Protein AF-A0A956QSE3-F1 (afdb_monomer_lite)

Structure (mmCIF, N/CA/C/O backbone):
data_AF-A0A956QSE3-F1
#
_entry.id   AF-A0A956QSE3-F1
#
loop_
_atom_site.group_PDB
_atom_site.id
_atom_site.type_symbol
_atom_site.label_atom_id
_atom_site.label_alt_id
_atom_site.label_comp_id
_atom_site.label_asym_id
_atom_site.label_entity_id
_atom_site.label_seq_id
_atom_site.pdbx_PDB_ins_code
_atom_site.Cartn_x
_atom_site.Cartn_y
_atom_site.Cartn_z
_atom_site.occupancy
_atom_site.B_iso_or_equiv
_atom_site.auth_seq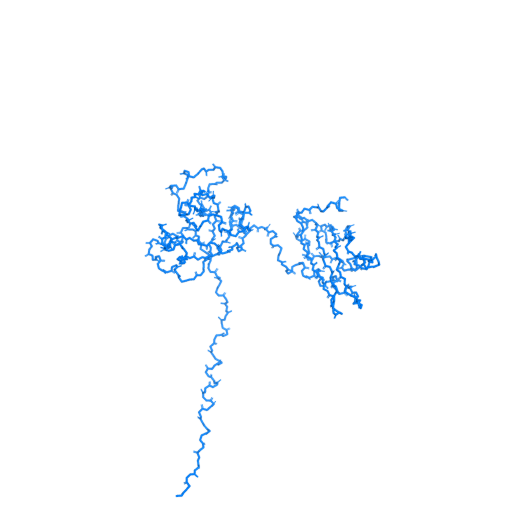_id
_atom_site.auth_comp_id
_atom_site.auth_asym_id
_atom_site.auth_atom_id
_atom_site.pdbx_PDB_model_num
ATOM 1 N N . MET A 1 1 ? -24.021 -71.798 14.401 1.00 39.09 1 MET A N 1
ATOM 2 C CA . MET A 1 1 ? -23.043 -71.732 13.291 1.00 39.09 1 MET A CA 1
ATOM 3 C C . MET A 1 1 ? -23.569 -70.759 12.242 1.00 39.09 1 MET A C 1
ATOM 5 O O . MET A 1 1 ? -24.753 -70.834 11.950 1.00 39.09 1 MET A O 1
ATOM 9 N N . ASN A 1 2 ? -22.684 -69.896 11.720 1.00 36.62 2 ASN A N 1
ATOM 10 C CA . ASN A 1 2 ? -22.841 -68.929 10.609 1.00 36.62 2 ASN A CA 1
ATOM 11 C C . ASN A 1 2 ? -23.785 -67.739 10.898 1.00 36.62 2 ASN A C 1
ATOM 13 O O . ASN A 1 2 ? -24.990 -67.917 10.945 1.00 36.62 2 ASN A O 1
ATOM 17 N N . ALA A 1 3 ? -23.366 -66.493 11.162 1.00 42.34 3 ALA A N 1
ATOM 18 C CA . ALA A 1 3 ? -22.249 -65.664 10.683 1.00 42.34 3 ALA A CA 1
ATOM 19 C C . ALA A 1 3 ? -22.203 -65.488 9.153 1.00 42.34 3 ALA A C 1
ATOM 21 O O . ALA A 1 3 ? -21.680 -66.356 8.460 1.00 42.34 3 ALA A O 1
ATOM 22 N N . LYS A 1 4 ? -22.727 -64.345 8.668 1.00 45.88 4 LYS A N 1
ATOM 23 C CA . LYS A 1 4 ? -22.195 -63.454 7.601 1.00 45.88 4 LYS A CA 1
ATOM 24 C C . LYS A 1 4 ? -23.324 -62.701 6.879 1.00 45.88 4 LYS A C 1
ATOM 26 O O . LYS A 1 4 ? -24.100 -63.315 6.159 1.00 45.88 4 LYS A O 1
ATOM 31 N N . ARG A 1 5 ? -23.350 -61.374 7.056 1.00 41.94 5 ARG A N 1
ATOM 32 C CA . ARG A 1 5 ? -23.872 -60.304 6.167 1.00 41.94 5 ARG A CA 1
ATOM 33 C C . ARG A 1 5 ? -23.636 -58.980 6.923 1.00 41.94 5 ARG A C 1
ATOM 35 O O . ARG A 1 5 ? -24.474 -58.560 7.702 1.00 41.94 5 ARG A O 1
ATOM 42 N N . SER A 1 6 ? -22.391 -58.511 7.045 1.00 40.66 6 SER A N 1
ATOM 43 C CA . SER A 1 6 ? -21.674 -57.633 6.096 1.00 40.66 6 SER A CA 1
ATOM 44 C C . SER A 1 6 ? -22.448 -56.365 5.718 1.00 40.66 6 SER A C 1
ATOM 46 O O . SER A 1 6 ? -23.019 -56.266 4.642 1.00 40.66 6 SER A O 1
ATOM 48 N N . THR A 1 7 ? -22.491 -55.412 6.650 1.00 48.62 7 THR A N 1
ATOM 49 C CA . THR A 1 7 ? -21.744 -54.137 6.590 1.00 48.62 7 THR A CA 1
ATOM 50 C C . THR A 1 7 ? -21.489 -53.500 5.216 1.00 48.62 7 THR A C 1
ATOM 52 O O . THR A 1 7 ? -20.371 -53.087 4.931 1.00 48.62 7 THR A O 1
ATOM 55 N N . VAL A 1 8 ? -22.500 -53.370 4.360 1.00 44.12 8 VAL A N 1
ATOM 56 C CA . VAL A 1 8 ? -22.411 -52.518 3.160 1.00 44.12 8 VAL A CA 1
ATOM 57 C C . VAL A 1 8 ? -23.732 -51.778 2.979 1.00 44.12 8 VAL A C 1
ATOM 59 O O . VAL A 1 8 ? -24.523 -52.125 2.117 1.00 44.12 8 VAL A O 1
ATOM 62 N N . SER A 1 9 ? -24.025 -50.804 3.848 1.00 45.06 9 SER A N 1
ATOM 63 C CA . SER A 1 9 ? -25.121 -49.851 3.582 1.00 45.06 9 SER A CA 1
ATOM 64 C C . SER A 1 9 ? -25.118 -48.585 4.451 1.00 45.06 9 SER A C 1
ATOM 66 O O . SER A 1 9 ? -26.154 -47.952 4.608 1.00 45.06 9 SER A O 1
ATOM 68 N N . ILE A 1 10 ? -23.972 -48.197 5.026 1.00 41.56 10 ILE A N 1
ATOM 69 C CA . ILE A 1 10 ? -23.840 -46.944 5.807 1.00 41.56 10 ILE A CA 1
ATOM 70 C C . ILE A 1 10 ? -22.816 -45.977 5.179 1.00 41.56 10 ILE A C 1
ATOM 72 O O . ILE A 1 10 ? -22.843 -44.784 5.452 1.00 41.56 10 ILE A O 1
ATOM 76 N N . PHE A 1 11 ? -21.987 -46.436 4.236 1.00 40.12 11 PHE A N 1
ATOM 77 C CA . PHE A 1 11 ? -20.959 -45.594 3.607 1.00 40.12 11 PHE A CA 1
ATOM 78 C C . PHE A 1 11 ? -21.429 -44.754 2.408 1.00 40.12 11 PHE A C 1
ATOM 80 O O . PHE A 1 11 ? -20.687 -43.891 1.955 1.00 40.12 11 PHE A O 1
ATOM 87 N N . VAL A 1 12 ? -22.657 -44.945 1.915 1.00 40.66 12 VAL A N 1
ATOM 88 C CA . VAL A 1 12 ? -23.188 -44.169 0.772 1.00 40.66 12 VAL A CA 1
ATOM 89 C C . VAL A 1 12 ? -24.113 -43.027 1.222 1.00 40.66 12 VAL A C 1
ATOM 91 O O . VAL A 1 12 ? -24.345 -42.093 0.463 1.00 40.66 12 VAL A O 1
ATOM 94 N N . LEU A 1 13 ? -24.558 -43.011 2.486 1.00 35.22 13 LEU A N 1
ATOM 95 C CA . LEU A 1 13 ? -25.381 -41.914 3.019 1.00 35.22 13 LEU A CA 1
ATOM 96 C C . LEU A 1 13 ? -24.566 -40.760 3.639 1.00 35.22 13 LEU A C 1
ATOM 98 O O . LEU A 1 13 ? -25.129 -39.704 3.906 1.00 35.22 13 LEU A O 1
ATOM 102 N N . LEU A 1 14 ? -23.249 -40.925 3.831 1.00 36.22 14 LEU A N 1
ATOM 103 C CA . LEU A 1 14 ? -22.372 -39.884 4.392 1.00 36.22 14 LEU A CA 1
ATOM 104 C C . LEU A 1 14 ? -21.582 -39.088 3.333 1.00 36.22 14 LEU A C 1
ATOM 106 O O . LEU A 1 14 ? -20.915 -38.120 3.679 1.00 36.22 14 LEU A O 1
ATOM 110 N N . MET A 1 15 ? -21.669 -39.450 2.046 1.00 34.34 15 MET A N 1
ATOM 111 C CA . MET A 1 15 ? -20.987 -38.722 0.959 1.00 34.34 15 MET A CA 1
ATOM 112 C C . MET A 1 15 ? -21.900 -37.839 0.099 1.00 34.34 15 MET A C 1
ATOM 114 O O . MET A 1 15 ? -21.398 -37.051 -0.693 1.00 34.34 15 MET A O 1
ATOM 118 N N . VAL A 1 16 ? -23.222 -37.878 0.297 1.00 35.69 16 VAL A N 1
ATOM 119 C CA . VAL A 1 16 ? -24.172 -36.993 -0.415 1.00 35.69 16 VAL A CA 1
ATOM 120 C C . VAL A 1 16 ? -24.572 -35.763 0.423 1.00 35.69 16 VAL A C 1
ATOM 122 O O . VAL A 1 16 ? -25.166 -34.826 -0.093 1.00 35.69 16 VAL A O 1
ATOM 125 N N . LEU A 1 17 ? -24.149 -35.686 1.691 1.00 33.88 17 LEU A N 1
ATOM 126 C CA . LEU A 1 17 ? -24.324 -34.505 2.556 1.00 33.88 17 LEU A CA 1
ATOM 127 C C . LEU A 1 17 ? -23.083 -33.596 2.647 1.00 33.88 17 LEU A C 1
ATOM 129 O O . LEU A 1 17 ? -23.104 -32.610 3.373 1.00 33.88 17 LEU A O 1
ATOM 133 N N . ILE A 1 18 ? -22.025 -33.881 1.877 1.00 39.31 18 ILE A N 1
ATOM 134 C CA . ILE A 1 18 ? -20.826 -33.021 1.768 1.00 39.31 18 ILE A CA 1
ATOM 135 C C . ILE A 1 18 ? -20.831 -32.218 0.448 1.00 39.31 18 ILE A C 1
ATOM 137 O O . ILE A 1 18 ? -19.946 -31.411 0.191 1.00 39.31 18 ILE A O 1
ATOM 141 N N . TRP A 1 19 ? -21.872 -32.359 -0.380 1.00 36.28 19 TRP A N 1
ATOM 142 C CA . TRP A 1 19 ? -21.958 -31.698 -1.687 1.00 36.28 19 TRP A CA 1
ATOM 143 C C . TRP A 1 19 ? -23.239 -30.873 -1.877 1.00 36.28 19 TRP A C 1
ATOM 145 O O . TRP A 1 19 ? -23.781 -30.809 -2.971 1.00 36.28 19 TRP A O 1
ATOM 155 N N . GLN A 1 20 ? -23.742 -30.248 -0.807 1.00 35.28 20 GLN A N 1
ATOM 156 C CA . GLN A 1 20 ? -24.743 -29.164 -0.877 1.00 35.28 20 GLN A CA 1
ATOM 157 C C . GLN A 1 20 ? -24.551 -28.097 0.219 1.00 35.28 20 GLN A C 1
ATOM 159 O O . GLN A 1 20 ? -25.494 -27.427 0.627 1.00 35.28 20 GLN A O 1
ATOM 164 N N . GLY A 1 21 ? -23.317 -27.911 0.688 1.00 32.22 21 GLY A N 1
ATOM 165 C CA . GLY A 1 21 ? -22.950 -26.810 1.572 1.00 32.22 21 GLY A CA 1
ATOM 166 C C . GLY A 1 21 ? -21.872 -25.957 0.921 1.00 32.22 21 GLY A C 1
ATOM 167 O O . GLY A 1 21 ? -20.737 -26.398 0.810 1.00 32.22 21 GLY A O 1
ATOM 168 N N . ASP A 1 22 ? -22.244 -24.738 0.538 1.00 36.16 22 ASP A N 1
ATOM 169 C CA . ASP A 1 22 ? -21.336 -23.598 0.361 1.00 36.16 22 ASP A CA 1
ATOM 170 C C . ASP A 1 22 ? -20.564 -23.439 -0.969 1.00 36.16 22 ASP A C 1
ATOM 172 O O . ASP A 1 22 ? -19.382 -23.113 -1.012 1.00 36.16 22 ASP A O 1
ATOM 176 N N . GLN A 1 23 ? -21.272 -23.549 -2.098 1.00 33.19 23 GLN A N 1
ATOM 177 C CA . GLN A 1 23 ? -20.856 -22.922 -3.372 1.00 33.19 23 GLN A CA 1
ATOM 178 C C . GLN A 1 23 ? -21.382 -21.477 -3.531 1.00 33.19 23 GLN A C 1
ATOM 180 O O . GLN A 1 23 ? -21.302 -20.906 -4.611 1.00 33.19 23 GLN A O 1
ATOM 185 N N . ASN A 1 24 ? -21.862 -20.844 -2.453 1.00 34.19 24 ASN A N 1
ATOM 186 C CA . ASN A 1 24 ? -22.199 -19.415 -2.426 1.00 34.19 24 ASN A CA 1
ATOM 187 C C . ASN A 1 24 ? -21.195 -18.622 -1.580 1.00 34.19 24 ASN A C 1
ATOM 189 O O . ASN A 1 24 ? -21.558 -17.745 -0.804 1.00 34.19 24 ASN A O 1
ATOM 193 N N . GLY A 1 25 ? -19.905 -18.871 -1.801 1.00 29.38 25 GLY A N 1
ATOM 194 C CA . GLY A 1 25 ? -18.840 -17.934 -1.458 1.00 29.38 25 GLY A CA 1
ATOM 195 C C . GLY A 1 25 ? -18.824 -16.737 -2.412 1.00 29.38 25 GLY A C 1
ATOM 196 O O . GLY A 1 25 ? -17.790 -16.427 -2.996 1.00 29.38 25 GLY A O 1
ATOM 197 N N . VAL A 1 26 ? -19.959 -16.051 -2.587 1.00 31.14 26 VAL A N 1
ATOM 198 C CA . VAL A 1 26 ? -19.912 -14.639 -2.972 1.00 31.14 26 VAL A CA 1
ATOM 199 C C . VAL A 1 26 ? -19.330 -13.967 -1.743 1.00 31.14 26 VAL A C 1
ATOM 201 O O . VAL A 1 26 ? -20.053 -13.758 -0.773 1.00 31.14 26 VAL A O 1
ATOM 204 N N . ALA A 1 27 ? -18.010 -13.756 -1.733 1.00 32.78 27 ALA A N 1
ATOM 205 C CA . ALA A 1 27 ? -17.310 -13.058 -0.666 1.00 32.78 27 ALA A CA 1
ATOM 206 C C . ALA A 1 27 ? -18.130 -11.813 -0.317 1.00 32.78 27 ALA A C 1
ATOM 208 O O . ALA A 1 27 ? -18.204 -10.878 -1.117 1.00 32.78 27 ALA A O 1
ATOM 209 N N . ALA A 1 28 ? -18.840 -11.857 0.816 1.00 34.44 28 ALA A N 1
ATOM 210 C CA . ALA A 1 28 ? -19.670 -10.753 1.258 1.00 34.44 28 ALA A CA 1
ATOM 211 C C . ALA A 1 28 ? -18.746 -9.543 1.282 1.00 34.44 28 ALA A C 1
ATOM 213 O O . ALA A 1 28 ? -17.739 -9.584 1.989 1.00 34.44 28 ALA A O 1
ATOM 214 N N . ALA A 1 29 ? -19.026 -8.550 0.431 1.00 44.38 29 ALA A N 1
ATOM 215 C CA . ALA A 1 29 ? -18.159 -7.396 0.248 1.00 44.38 29 ALA A CA 1
ATOM 216 C C . ALA A 1 29 ? -17.762 -6.880 1.631 1.00 44.38 29 ALA A C 1
ATOM 218 O O . ALA A 1 29 ? -18.616 -6.459 2.414 1.00 44.38 29 ALA A O 1
ATOM 219 N N . GLU A 1 30 ? -16.485 -7.052 1.966 1.00 71.56 30 GLU A N 1
ATOM 220 C CA . GLU A 1 30 ? -16.012 -6.946 3.339 1.00 71.56 30 GLU A CA 1
ATOM 221 C C . GLU A 1 30 ? -16.303 -5.528 3.832 1.00 71.56 30 GLU A C 1
ATOM 223 O O . GLU A 1 30 ? -15.779 -4.550 3.290 1.00 71.56 30 GLU A O 1
ATOM 228 N N . LYS A 1 31 ? -17.233 -5.409 4.787 1.00 87.38 31 LYS A N 1
ATOM 229 C CA . LYS A 1 31 ? -17.849 -4.127 5.134 1.00 87.38 31 LYS A CA 1
ATOM 230 C C . LYS A 1 31 ? -16.787 -3.133 5.607 1.00 87.38 31 LYS A C 1
ATOM 232 O O . LYS A 1 31 ? -16.029 -3.409 6.535 1.00 87.38 31 LYS A O 1
ATOM 237 N N . VAL A 1 32 ? -16.780 -1.953 4.990 1.00 89.19 32 VAL A N 1
ATOM 238 C CA . VAL A 1 32 ? -15.939 -0.823 5.395 1.00 89.19 32 VAL A CA 1
ATOM 239 C C . VAL A 1 32 ? -16.769 0.113 6.263 1.00 89.19 32 VAL A C 1
ATOM 241 O O . VAL A 1 32 ? -17.810 0.599 5.829 1.00 89.19 32 VAL A O 1
ATOM 244 N N . TYR A 1 33 ? -16.298 0.360 7.478 1.00 91.62 33 TYR A N 1
ATOM 245 C CA . TYR A 1 33 ? -16.946 1.208 8.469 1.00 91.62 33 TYR A CA 1
ATOM 246 C C . TYR A 1 33 ? -16.352 2.614 8.468 1.00 91.62 33 TYR A C 1
ATOM 248 O O . TYR A 1 33 ? -15.162 2.801 8.211 1.00 91.62 33 TYR A O 1
ATOM 256 N N . SER A 1 34 ? -17.157 3.606 8.816 1.00 90.62 34 SER A N 1
ATOM 257 C CA . SER A 1 34 ? -16.677 4.929 9.196 1.00 90.62 34 SER A CA 1
ATOM 258 C C . SER A 1 34 ? -16.215 4.952 10.658 1.00 90.62 34 SER A C 1
ATOM 260 O O . SER A 1 34 ? -16.541 4.070 11.461 1.00 90.62 34 SER A O 1
ATOM 262 N N . VAL A 1 35 ? -15.463 5.984 11.042 1.00 90.12 35 VAL A N 1
ATOM 263 C CA . VAL A 1 35 ? -15.042 6.166 12.441 1.00 90.12 35 VAL A CA 1
ATOM 264 C C . VAL A 1 35 ? -16.256 6.393 13.343 1.00 90.12 35 VAL A C 1
ATOM 266 O O . VAL A 1 35 ? -16.317 5.835 14.441 1.00 90.12 35 VAL A O 1
ATOM 269 N N . LYS A 1 36 ? -17.254 7.152 12.871 1.00 89.44 36 LYS A N 1
ATOM 270 C CA . LYS A 1 36 ? -18.502 7.376 13.616 1.00 89.44 36 LYS A CA 1
ATOM 271 C C . LYS A 1 36 ? -19.257 6.083 13.890 1.00 89.44 36 LYS A C 1
ATOM 273 O O . LYS A 1 36 ? -19.729 5.891 15.008 1.00 89.44 36 LYS A O 1
ATOM 278 N N . GLU A 1 37 ? -19.362 5.203 12.897 1.00 90.56 37 GLU A N 1
ATOM 279 C CA . GLU A 1 37 ? -20.056 3.921 13.050 1.00 90.56 37 GLU A CA 1
ATOM 280 C C . GLU A 1 37 ? -19.386 3.058 14.119 1.00 90.56 37 GLU A C 1
ATOM 282 O O . GLU A 1 37 ? -20.058 2.565 15.024 1.00 90.56 37 GLU A O 1
ATOM 287 N N . ILE A 1 38 ? -18.057 2.938 14.072 1.00 91.94 38 ILE A N 1
ATOM 288 C CA . ILE A 1 38 ? -17.296 2.162 15.056 1.00 91.94 38 ILE A CA 1
ATOM 289 C C . ILE A 1 38 ? -17.438 2.748 16.461 1.00 91.94 38 ILE A C 1
ATOM 291 O O . ILE A 1 38 ? -17.613 2.000 17.419 1.00 91.94 38 ILE A O 1
ATOM 295 N N . ILE A 1 39 ? -17.421 4.074 16.610 1.00 89.00 39 ILE A N 1
ATOM 296 C CA . ILE A 1 39 ? -17.646 4.721 17.911 1.00 89.00 39 ILE A CA 1
ATOM 297 C C . ILE A 1 39 ? -19.072 4.475 18.412 1.00 89.00 39 ILE A C 1
ATOM 299 O O . ILE A 1 39 ? -19.264 4.208 19.598 1.00 89.00 39 ILE A O 1
ATOM 303 N N . GLY A 1 40 ? -20.066 4.498 17.521 1.00 88.88 40 GLY A N 1
ATOM 304 C CA . GLY A 1 40 ? -21.435 4.102 17.844 1.00 88.88 40 GLY A CA 1
ATOM 305 C C . GLY A 1 40 ? -21.505 2.669 18.378 1.00 88.88 40 GLY A C 1
ATOM 306 O O . GLY A 1 40 ? -22.141 2.425 19.403 1.00 88.88 40 GLY A O 1
ATOM 307 N N . ILE A 1 41 ? -20.790 1.733 17.747 1.00 89.62 41 ILE A N 1
ATOM 308 C CA . ILE A 1 41 ? -20.703 0.343 18.212 1.00 89.62 41 ILE A CA 1
ATOM 309 C C . ILE A 1 41 ? -19.963 0.257 19.555 1.00 89.62 41 ILE A C 1
ATOM 311 O O . ILE A 1 41 ? -20.454 -0.402 20.466 1.00 89.62 41 ILE A O 1
ATOM 315 N N . LEU A 1 42 ? -18.836 0.956 19.730 1.00 87.94 42 LEU A N 1
ATOM 316 C CA . LEU A 1 42 ? -18.092 0.996 20.998 1.00 87.94 42 LEU A CA 1
ATOM 317 C C . LEU A 1 42 ? -18.945 1.510 22.164 1.00 87.94 42 LEU A C 1
ATOM 319 O O . LEU A 1 42 ? -18.774 1.047 23.289 1.00 87.94 42 LEU A O 1
ATOM 323 N N . ASN A 1 43 ? -19.838 2.466 21.910 1.00 87.88 43 ASN A N 1
ATOM 324 C CA . ASN A 1 43 ? -20.694 3.045 22.943 1.00 87.88 43 ASN A CA 1
ATOM 325 C C . ASN A 1 43 ? -21.912 2.163 23.263 1.00 87.88 43 ASN A C 1
ATOM 327 O O . ASN A 1 43 ? -22.341 2.134 24.413 1.00 87.88 43 ASN A O 1
ATOM 331 N N . ASN A 1 44 ? -22.447 1.437 22.277 1.00 88.31 44 ASN A N 1
ATOM 332 C CA . ASN A 1 44 ? -23.661 0.630 22.447 1.00 88.31 44 ASN A CA 1
ATOM 333 C C . ASN A 1 44 ? -23.374 -0.838 22.798 1.00 88.31 44 ASN A C 1
ATOM 335 O O . ASN A 1 44 ? -24.071 -1.429 23.618 1.00 88.31 44 ASN A O 1
ATOM 339 N N . SER A 1 45 ? -22.373 -1.450 22.163 1.00 85.75 45 SER A N 1
ATOM 340 C CA . SER A 1 45 ? -22.034 -2.869 22.317 1.00 85.75 45 SER A CA 1
ATOM 341 C C . SER A 1 45 ? -20.543 -3.130 22.033 1.00 85.75 45 SER A C 1
ATOM 343 O O . SER A 1 45 ? -20.190 -3.759 21.031 1.00 85.75 45 SER A O 1
ATOM 345 N N . PRO A 1 46 ? -19.626 -2.681 22.911 1.00 83.19 46 PRO A N 1
ATOM 346 C CA . PRO A 1 46 ? -18.183 -2.748 22.663 1.00 83.19 46 PRO A CA 1
ATOM 347 C C . PRO A 1 46 ? -17.659 -4.174 22.468 1.00 83.19 46 PRO A C 1
ATOM 349 O O . PRO A 1 46 ? -16.739 -4.384 21.685 1.00 83.19 46 PRO A O 1
ATOM 352 N N . LYS A 1 47 ? -18.273 -5.166 23.126 1.00 86.44 47 LYS A N 1
ATOM 353 C CA . LYS A 1 47 ? -17.866 -6.576 23.015 1.00 86.44 47 LYS A CA 1
ATOM 354 C C . LYS A 1 47 ? -18.018 -7.135 21.599 1.00 86.44 47 LYS A C 1
ATOM 356 O O . LYS A 1 47 ? -17.268 -8.031 21.237 1.00 86.4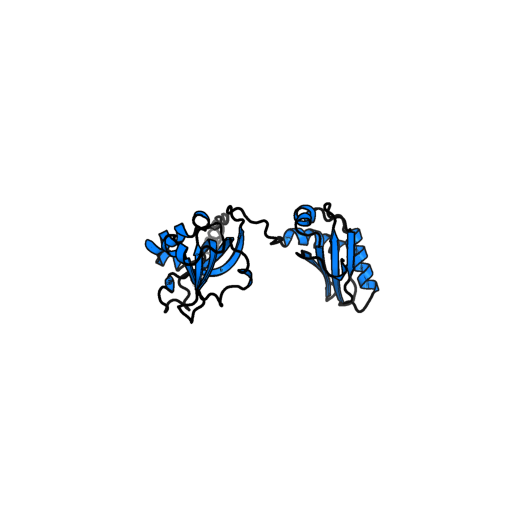4 47 LYS A O 1
ATOM 361 N N . SER A 1 48 ? -18.932 -6.588 20.793 1.00 85.56 48 SER A N 1
ATOM 362 C CA . SER A 1 48 ? -19.109 -7.010 19.394 1.00 85.56 48 SER A CA 1
ATOM 363 C C . SER A 1 48 ? -17.898 -6.708 18.504 1.00 85.56 48 SER A C 1
ATOM 365 O O . SER A 1 48 ? -17.788 -7.260 17.417 1.00 85.56 48 SER A O 1
ATOM 367 N N . LEU A 1 49 ? -16.977 -5.857 18.970 1.00 85.12 49 LEU A N 1
ATOM 368 C CA . LEU A 1 49 ? -15.752 -5.510 18.254 1.00 85.12 49 LEU A CA 1
ATOM 369 C C . LEU A 1 49 ? -14.550 -6.371 18.658 1.00 85.12 49 LEU A C 1
ATOM 371 O O . LEU A 1 49 ? -13.480 -6.223 18.077 1.00 85.12 49 LEU A O 1
ATOM 375 N N . PHE A 1 50 ? -14.686 -7.234 19.667 1.00 85.75 50 PHE A N 1
ATOM 376 C CA . PHE A 1 50 ? -13.553 -8.003 20.201 1.00 85.75 50 PHE A CA 1
ATOM 377 C C . PHE A 1 50 ? -13.239 -9.243 19.362 1.00 85.75 50 PHE A C 1
ATOM 379 O O . PHE A 1 50 ? -12.143 -9.787 19.453 1.00 85.75 50 PHE A O 1
ATOM 386 N N . GLU A 1 51 ? -14.186 -9.668 18.531 1.00 79.00 51 GLU A N 1
ATOM 387 C CA . GLU A 1 51 ? -14.054 -10.825 17.658 1.00 79.00 51 GLU A CA 1
ATOM 388 C C . GLU A 1 51 ? -14.104 -10.351 16.208 1.00 79.00 51 GLU A C 1
ATOM 390 O O . GLU A 1 51 ? -15.171 -10.113 15.645 1.00 79.00 51 GLU A O 1
ATOM 395 N N . GLY A 1 52 ? -12.930 -10.173 15.603 1.00 83.62 52 GLY A N 1
ATOM 396 C CA . GLY A 1 52 ? -12.818 -9.932 14.170 1.00 83.62 52 GLY A CA 1
ATOM 397 C C . GLY A 1 52 ? -11.832 -8.844 13.779 1.00 83.62 52 GLY A C 1
ATOM 398 O O . GLY A 1 52 ? -11.218 -8.168 14.607 1.00 83.62 52 GLY A O 1
ATOM 399 N N . LYS A 1 53 ? -11.693 -8.701 12.462 1.00 89.50 53 LYS A N 1
ATOM 400 C CA . LYS A 1 53 ? -10.966 -7.609 11.825 1.00 89.50 53 LYS A CA 1
ATOM 401 C C . LYS A 1 53 ? -11.957 -6.637 11.214 1.00 89.50 53 LYS A C 1
ATOM 403 O O . LYS A 1 53 ? -12.977 -7.035 10.657 1.00 89.50 53 LYS A O 1
ATOM 408 N N . PHE A 1 54 ? -11.628 -5.361 11.303 1.00 90.75 54 PHE A N 1
ATOM 409 C CA . PHE A 1 54 ? -12.466 -4.274 10.832 1.00 90.75 54 PHE A CA 1
ATOM 410 C C . PHE A 1 54 ? -11.695 -3.445 9.827 1.00 90.75 54 PHE A C 1
ATOM 412 O O . PHE A 1 54 ? -10.532 -3.099 10.045 1.00 90.75 54 PHE A O 1
ATOM 419 N N . ARG A 1 55 ? -12.376 -3.092 8.739 1.00 91.81 55 ARG A N 1
ATOM 420 C CA . ARG A 1 55 ? -11.901 -2.097 7.786 1.00 91.81 55 ARG A CA 1
ATOM 421 C C . ARG A 1 55 ? -12.535 -0.765 8.111 1.00 91.81 55 ARG A C 1
ATOM 423 O O . ARG A 1 55 ? -13.755 -0.645 8.070 1.00 91.81 55 ARG A O 1
ATOM 430 N N . ILE A 1 56 ? -11.716 0.225 8.435 1.00 90.50 56 ILE A N 1
ATOM 431 C CA . ILE A 1 56 ? -12.170 1.546 8.854 1.00 90.50 56 ILE A CA 1
ATOM 432 C C . ILE A 1 56 ? -11.666 2.583 7.857 1.00 90.50 56 ILE A C 1
ATOM 434 O O . ILE A 1 56 ? -10.461 2.767 7.683 1.00 90.50 56 ILE A O 1
ATOM 438 N N . LYS A 1 57 ? -12.603 3.278 7.216 1.00 90.56 57 LYS A N 1
ATOM 439 C CA . LYS A 1 57 ? -12.360 4.454 6.384 1.00 90.56 57 LYS A CA 1
ATOM 440 C C . LYS A 1 57 ? -12.161 5.661 7.294 1.00 90.56 57 LYS A C 1
ATOM 442 O O . LYS A 1 57 ? -13.094 6.097 7.966 1.00 90.56 57 LYS A O 1
ATOM 447 N N . ALA A 1 58 ? -10.941 6.186 7.330 1.00 89.00 58 ALA A N 1
ATOM 448 C CA . ALA A 1 58 ? -10.568 7.234 8.268 1.00 89.00 58 ALA A CA 1
ATOM 449 C C . ALA A 1 58 ? -9.473 8.155 7.731 1.00 89.00 58 ALA A C 1
ATOM 451 O O . ALA A 1 58 ? -8.748 7.838 6.785 1.00 89.00 58 ALA A O 1
ATOM 452 N N . ARG A 1 59 ? -9.320 9.290 8.412 1.00 86.06 59 ARG A N 1
ATOM 453 C CA . ARG A 1 59 ? -8.155 10.154 8.318 1.00 86.06 59 ARG A CA 1
ATOM 454 C C . ARG A 1 59 ? -7.235 9.967 9.523 1.00 86.06 59 ARG A C 1
ATOM 456 O O . ARG A 1 59 ? -7.679 10.088 10.663 1.00 86.06 59 ARG A O 1
ATOM 463 N N . TYR A 1 60 ? -5.946 9.772 9.279 1.00 82.94 60 TYR A N 1
ATOM 464 C CA . TYR A 1 60 ? -4.894 9.906 10.279 1.00 82.94 60 TYR A CA 1
ATOM 465 C C . TYR A 1 60 ? -4.673 11.378 10.647 1.00 82.94 60 TYR A C 1
ATOM 467 O O . TYR A 1 60 ? -4.352 12.214 9.795 1.00 82.94 60 TYR A O 1
ATOM 475 N N . MET A 1 61 ? -4.822 11.695 11.932 1.00 77.00 61 MET A N 1
ATOM 476 C CA . MET A 1 61 ? -4.737 13.070 12.429 1.00 77.00 61 MET A CA 1
ATOM 477 C C . MET A 1 61 ? -3.392 13.426 13.062 1.00 77.00 61 MET A C 1
ATOM 479 O O . MET A 1 61 ? -3.075 14.605 13.196 1.00 77.00 61 MET A O 1
ATOM 483 N N . GLY A 1 62 ? -2.593 12.430 13.437 1.00 72.75 62 GLY A N 1
ATOM 484 C CA . GLY A 1 62 ? -1.339 12.635 14.153 1.00 72.75 62 GLY A CA 1
ATOM 485 C C . GLY A 1 62 ? -1.173 11.675 15.323 1.00 72.75 62 GLY A C 1
ATOM 486 O O . GLY A 1 62 ? -2.083 10.917 15.669 1.00 72.75 62 GLY A O 1
ATOM 487 N N . ALA A 1 63 ? 0.013 11.735 15.924 1.00 75.38 63 ALA A N 1
ATOM 488 C CA . ALA A 1 63 ? 0.380 10.954 17.094 1.00 75.38 63 ALA A CA 1
ATOM 489 C C . ALA A 1 63 ? 0.606 11.864 18.301 1.00 75.38 63 ALA A C 1
ATOM 491 O O . ALA A 1 63 ? 1.320 12.865 18.209 1.00 75.38 63 ALA A O 1
ATOM 492 N N . SER A 1 64 ? 0.031 11.480 19.437 1.00 73.56 64 SER A N 1
ATOM 493 C CA . SER A 1 64 ? 0.447 11.960 20.747 1.00 73.56 64 SER A CA 1
ATOM 494 C C . SER A 1 64 ? 1.641 11.121 21.175 1.00 73.56 64 SER A C 1
ATOM 496 O O . SER A 1 64 ? 1.478 9.961 21.545 1.00 73.56 64 SER A O 1
ATOM 498 N N . LYS A 1 65 ? 2.844 11.694 21.086 1.00 70.62 65 LYS A N 1
ATOM 499 C CA . LYS A 1 65 ? 4.067 11.016 21.523 1.00 70.62 65 LYS A CA 1
ATOM 500 C C . LYS A 1 65 ? 4.139 11.065 23.045 1.00 70.62 65 LYS A C 1
ATOM 502 O O . LYS A 1 65 ? 4.364 12.128 23.619 1.00 70.62 65 LYS A O 1
ATOM 507 N N . GLY A 1 66 ? 3.947 9.914 23.671 1.00 70.75 66 GLY A N 1
ATOM 508 C CA . GLY A 1 66 ? 4.052 9.732 25.115 1.00 70.75 66 GLY A CA 1
ATOM 509 C C . GLY A 1 66 ? 4.902 8.517 25.476 1.00 70.75 66 GLY A C 1
ATOM 510 O O . GLY A 1 66 ? 5.587 7.941 24.634 1.00 70.75 66 GLY A O 1
ATOM 511 N N . ILE A 1 67 ? 4.850 8.123 26.745 1.00 67.69 67 ILE A N 1
ATOM 512 C CA . ILE A 1 67 ? 5.423 6.867 27.238 1.00 67.69 67 ILE A CA 1
ATOM 513 C C . ILE A 1 67 ? 4.277 5.863 27.415 1.00 67.69 67 ILE A C 1
ATOM 515 O O . ILE A 1 67 ? 3.284 6.170 28.084 1.00 67.69 67 ILE A O 1
ATOM 519 N N . LEU A 1 68 ? 4.426 4.664 26.839 1.00 76.00 68 LEU A N 1
ATOM 520 C CA . LEU A 1 68 ? 3.498 3.533 26.986 1.00 76.00 68 LEU A CA 1
ATOM 521 C C . LEU A 1 68 ? 2.036 3.917 26.687 1.00 76.00 68 LEU A C 1
ATOM 523 O O . LEU A 1 68 ? 1.701 4.227 25.550 1.00 76.00 68 LEU A O 1
ATOM 527 N N . GLU A 1 69 ? 1.169 3.933 27.703 1.00 76.06 69 GLU A N 1
ATOM 528 C CA . GLU A 1 69 ? -0.272 4.177 27.564 1.00 76.06 69 GLU A CA 1
ATOM 529 C C . GLU A 1 69 ? -0.600 5.600 27.091 1.00 76.06 69 GLU A C 1
ATOM 531 O O . GLU A 1 69 ? -1.681 5.851 26.563 1.00 76.06 69 GLU A O 1
ATOM 536 N N . SER A 1 70 ? 0.323 6.546 27.259 1.00 76.62 70 SER A N 1
ATOM 537 C CA . SER A 1 70 ? 0.155 7.918 26.763 1.00 76.62 70 SER A CA 1
ATOM 538 C C . SER A 1 70 ? 0.601 8.099 25.307 1.00 76.62 70 SER A C 1
ATOM 540 O O . SER A 1 70 ? 0.374 9.167 24.737 1.00 76.62 70 SER A O 1
ATOM 542 N N . ASP A 1 71 ? 1.195 7.061 24.703 1.00 80.31 71 ASP A N 1
ATOM 543 C CA . ASP A 1 71 ? 1.518 7.010 23.279 1.00 80.31 71 ASP A CA 1
ATOM 544 C C . ASP A 1 71 ? 0.349 6.426 22.478 1.00 80.31 71 ASP A C 1
ATOM 546 O O . ASP A 1 71 ? -0.134 5.318 22.741 1.00 80.31 71 ASP A O 1
ATOM 550 N N . PHE A 1 72 ? -0.131 7.188 21.502 1.00 82.31 72 PHE A N 1
ATOM 551 C CA . PHE A 1 72 ? -1.186 6.757 20.591 1.00 82.31 72 PHE A CA 1
ATOM 552 C C . PHE A 1 72 ? -1.235 7.644 19.353 1.00 82.31 72 PHE A C 1
ATOM 554 O O . PHE A 1 72 ? -0.825 8.805 19.369 1.00 82.31 72 PHE A O 1
ATOM 561 N N . ALA A 1 73 ? -1.806 7.112 18.280 1.00 81.75 73 ALA A N 1
ATOM 562 C CA . ALA A 1 73 ? -2.290 7.907 17.167 1.00 81.75 73 ALA A CA 1
ATOM 563 C C . ALA A 1 73 ? -3.811 8.053 17.214 1.00 81.75 73 ALA A C 1
ATOM 565 O O . ALA A 1 73 ? -4.508 7.342 17.942 1.00 81.75 73 ALA A O 1
ATOM 566 N N . THR A 1 74 ? -4.315 9.018 16.447 1.00 84.38 74 THR A N 1
ATOM 567 C CA . THR A 1 74 ? -5.748 9.298 16.354 1.00 84.38 74 THR A CA 1
ATOM 568 C C . THR A 1 74 ? -6.235 9.165 14.917 1.00 84.38 74 THR A C 1
ATOM 570 O O . THR A 1 74 ? -5.665 9.762 13.998 1.00 84.38 74 THR A O 1
ATOM 573 N N . LEU A 1 75 ? -7.321 8.412 14.744 1.00 86.12 75 LEU A N 1
ATOM 574 C CA . LEU A 1 75 ? -8.087 8.319 13.506 1.00 86.12 75 LEU A CA 1
ATOM 575 C C . LEU A 1 75 ? -9.400 9.094 13.653 1.00 86.12 75 LEU A C 1
ATOM 577 O O . LEU A 1 75 ? -10.076 8.998 14.677 1.00 86.12 75 LEU A O 1
ATOM 581 N N . MET A 1 76 ? -9.771 9.851 12.628 1.00 86.50 76 MET A N 1
ATOM 582 C CA . MET A 1 76 ? -11.003 10.641 12.582 1.00 86.50 76 MET A CA 1
ATOM 583 C C . MET A 1 76 ? -11.806 10.303 11.331 1.00 86.50 76 MET A C 1
ATOM 585 O O . MET A 1 76 ? -11.253 9.843 10.332 1.00 86.50 76 MET A O 1
ATOM 589 N N . ASP A 1 77 ? -13.115 10.519 11.389 1.00 86.12 77 ASP A N 1
ATOM 590 C CA . ASP A 1 77 ? -13.967 10.384 10.215 1.00 86.12 77 ASP A CA 1
ATOM 591 C C . ASP A 1 77 ? -13.552 11.369 9.110 1.00 86.12 77 ASP A C 1
ATOM 593 O O . ASP A 1 77 ? -13.081 12.472 9.393 1.00 86.12 77 ASP A O 1
ATOM 597 N N 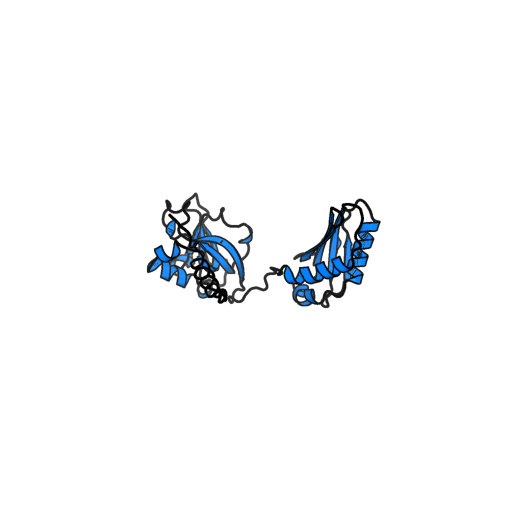. LEU A 1 78 ? -13.739 10.988 7.846 1.00 80.06 78 LEU A N 1
ATOM 598 C CA . LEU A 1 78 ? -13.405 11.857 6.716 1.00 80.06 78 LEU A CA 1
ATOM 599 C C . LEU A 1 78 ? -14.257 13.124 6.704 1.00 80.06 78 LEU A C 1
ATOM 601 O O . LEU A 1 78 ? -13.739 14.199 6.414 1.00 80.06 78 LEU A O 1
ATOM 605 N N . ALA A 1 79 ? -15.544 12.994 7.032 1.00 75.62 79 ALA A N 1
ATOM 606 C CA . ALA A 1 79 ? -16.489 14.106 6.987 1.00 75.62 79 ALA A CA 1
ATOM 607 C C . ALA A 1 79 ? -16.210 15.172 8.059 1.00 75.62 79 ALA A C 1
ATOM 609 O O . ALA A 1 79 ? -16.538 16.338 7.863 1.00 75.62 79 ALA A O 1
ATOM 610 N N . ASP A 1 80 ? -15.594 14.778 9.176 1.00 74.12 80 ASP A N 1
ATOM 611 C CA . ASP A 1 80 ? -15.291 15.682 10.293 1.00 74.12 80 ASP A CA 1
ATOM 612 C C . ASP A 1 80 ? -13.862 16.226 10.245 1.00 74.12 80 ASP A C 1
ATOM 614 O O . ASP A 1 80 ? -13.489 17.106 11.024 1.00 74.12 80 ASP A O 1
ATOM 618 N N . ALA A 1 81 ? -13.032 15.685 9.356 1.00 66.38 81 ALA A N 1
ATOM 619 C CA . ALA A 1 81 ? -11.629 16.013 9.317 1.00 66.38 81 ALA A CA 1
ATOM 620 C C . ALA A 1 81 ? -11.387 17.434 8.763 1.00 66.38 81 ALA A C 1
ATOM 622 O O . ALA A 1 81 ? -11.718 17.715 7.609 1.00 66.38 81 ALA A O 1
ATOM 623 N N . PRO A 1 82 ? -10.717 18.332 9.510 1.00 64.31 82 PRO A N 1
ATOM 624 C CA . PRO A 1 82 ? -10.457 19.695 9.052 1.00 64.31 82 PRO A CA 1
ATOM 625 C C . PRO A 1 82 ? -9.548 19.695 7.818 1.00 64.31 82 PRO A C 1
ATOM 627 O O . PRO A 1 82 ? -8.472 19.098 7.854 1.00 64.31 82 PRO A O 1
ATOM 630 N N . MET A 1 83 ? -9.917 20.396 6.738 1.00 56.59 83 MET A N 1
ATOM 631 C CA . MET A 1 83 ? -9.156 20.402 5.468 1.00 56.59 83 MET A CA 1
ATOM 632 C C . MET A 1 83 ? -7.665 20.760 5.639 1.00 56.59 83 MET A C 1
ATOM 634 O O . MET A 1 83 ? -6.820 20.291 4.878 1.00 56.59 83 MET A O 1
ATOM 638 N N . ASN A 1 84 ? -7.321 21.505 6.693 1.00 53.94 84 ASN A N 1
ATOM 639 C CA . ASN A 1 84 ? -5.950 21.884 7.015 1.00 53.94 84 ASN A CA 1
ATOM 640 C C . ASN A 1 84 ? -5.280 20.874 7.959 1.00 53.94 84 ASN A C 1
ATOM 642 O O . ASN A 1 84 ? -5.781 20.552 9.033 1.00 53.94 84 ASN A O 1
ATOM 646 N N . ALA A 1 85 ? -4.089 20.415 7.574 1.00 49.16 85 ALA A N 1
ATOM 647 C CA . ALA A 1 85 ? -3.274 19.456 8.329 1.00 49.16 85 ALA A CA 1
ATOM 648 C C . ALA A 1 85 ? -2.743 19.983 9.674 1.00 49.16 85 ALA A C 1
ATOM 650 O O . ALA A 1 85 ? -2.326 19.190 10.508 1.00 49.16 85 ALA A O 1
ATOM 651 N N . ASN A 1 86 ? -2.769 21.305 9.859 1.00 46.94 86 ASN A N 1
ATOM 652 C CA . ASN A 1 86 ? -2.261 21.999 11.043 1.00 46.94 86 ASN A CA 1
ATOM 653 C C . ASN A 1 86 ? -3.371 22.390 12.031 1.00 46.94 86 ASN A C 1
ATOM 655 O O . ASN A 1 86 ? -3.098 23.088 13.006 1.00 46.94 86 ASN A O 1
ATOM 659 N N . ALA A 1 87 ? -4.621 21.978 11.786 1.00 46.53 87 ALA A N 1
ATOM 660 C CA . ALA A 1 87 ? -5.678 22.121 12.776 1.00 46.53 87 ALA A CA 1
ATOM 661 C C . ALA A 1 87 ? -5.317 21.229 13.969 1.00 46.53 87 ALA A C 1
ATOM 663 O O . ALA A 1 87 ? -5.299 20.004 13.874 1.00 46.53 87 ALA A O 1
ATOM 664 N N . SER A 1 88 ? -4.899 21.886 15.046 1.00 44.44 88 SER A N 1
ATOM 665 C CA . SER A 1 88 ? -4.255 21.276 16.198 1.00 44.44 88 SER A CA 1
ATOM 666 C C . SER A 1 88 ? -5.131 20.228 16.880 1.00 44.44 88 SER A C 1
ATOM 668 O O . SER A 1 88 ? -6.353 20.170 16.697 1.00 44.44 88 SER A O 1
ATOM 670 N N . ILE A 1 89 ? -4.488 19.486 17.782 1.00 48.91 89 ILE A N 1
ATOM 671 C CA . ILE A 1 89 ? -5.094 18.533 18.715 1.00 48.91 89 ILE A CA 1
ATOM 672 C C . ILE A 1 89 ? -6.329 19.109 19.455 1.00 48.91 89 ILE A C 1
ATOM 674 O O . ILE A 1 89 ? -7.178 18.367 19.942 1.00 48.91 89 ILE A O 1
ATOM 678 N N . ALA A 1 90 ? -6.497 20.437 19.499 1.00 44.91 90 ALA A N 1
ATOM 679 C CA . ALA A 1 90 ? -7.665 21.095 20.077 1.00 44.91 90 ALA A CA 1
ATOM 680 C C . ALA A 1 90 ? -8.986 20.820 19.326 1.00 44.91 90 ALA A C 1
ATOM 682 O O . ALA A 1 90 ? -10.039 20.816 19.961 1.00 44.91 90 ALA A O 1
ATOM 683 N N . THR A 1 91 ? -8.950 20.525 18.019 1.00 48.81 91 THR A N 1
ATOM 684 C CA . THR A 1 91 ? -10.149 20.121 17.248 1.00 48.81 91 THR A CA 1
ATOM 685 C C . THR A 1 91 ? -10.627 18.693 17.558 1.00 48.81 91 THR A C 1
ATOM 687 O O . THR A 1 91 ? -11.743 18.333 17.193 1.00 48.81 91 THR A O 1
ATOM 690 N N . HIS A 1 92 ? -9.856 17.893 18.311 1.00 50.97 92 HIS A N 1
ATOM 691 C CA . HIS A 1 92 ? -10.261 16.545 18.743 1.00 50.97 92 HIS A CA 1
ATOM 692 C C . HIS A 1 92 ? -11.365 16.520 19.797 1.00 50.97 92 HIS A C 1
ATOM 694 O O . HIS A 1 92 ? -11.976 15.479 20.006 1.00 50.97 92 HIS A O 1
ATOM 700 N N . LYS A 1 93 ? -11.618 17.629 20.503 1.00 52.91 93 LYS A N 1
ATOM 701 C CA . LYS A 1 93 ? -12.545 17.605 21.644 1.00 52.91 93 LYS A CA 1
ATOM 702 C C . LYS A 1 93 ? -14.022 17.545 21.249 1.00 52.91 93 LYS A C 1
ATOM 704 O O . LYS A 1 93 ? -14.834 17.193 22.096 1.00 52.91 93 LYS A O 1
ATOM 709 N N . SER A 1 94 ? -14.375 17.882 20.008 1.00 59.59 94 SER A N 1
ATOM 710 C CA . SER A 1 94 ? -15.773 17.945 19.554 1.00 59.59 94 SER A CA 1
ATOM 711 C C . SER A 1 94 ? -16.161 16.874 18.533 1.00 59.59 94 SER A C 1
ATOM 713 O O . SER A 1 94 ? -17.353 16.656 18.336 1.00 59.59 94 SER A O 1
ATOM 715 N N . ALA A 1 95 ? -15.197 16.205 17.894 1.00 67.75 95 ALA A N 1
ATOM 716 C CA . ALA A 1 95 ? -15.457 15.231 16.834 1.00 67.75 95 ALA A CA 1
ATOM 717 C C . ALA A 1 95 ? -15.117 13.795 17.282 1.00 67.75 95 ALA A C 1
ATOM 719 O O . ALA A 1 95 ? -14.090 13.592 17.934 1.00 67.75 95 ALA A O 1
ATOM 720 N N . PRO A 1 96 ? -15.936 12.785 16.925 1.00 73.56 96 PRO A N 1
ATOM 721 C CA . PRO A 1 96 ? -15.657 11.388 17.242 1.00 73.56 96 PRO A CA 1
ATOM 722 C C . PRO A 1 96 ? -14.309 10.931 16.661 1.00 73.56 96 PRO A C 1
ATOM 724 O O . PRO A 1 96 ? -14.075 11.020 15.455 1.00 73.56 96 PRO A O 1
ATOM 727 N N . CYS A 1 97 ? -13.425 10.414 17.516 1.00 82.94 97 CYS A N 1
ATOM 728 C CA . CYS A 1 97 ? -12.116 9.914 17.112 1.00 82.94 97 CYS A CA 1
ATOM 729 C C . CYS A 1 97 ? -11.781 8.558 17.746 1.00 82.94 97 CYS A C 1
ATOM 731 O O . CYS A 1 97 ? -12.115 8.301 18.904 1.00 82.94 97 CYS A O 1
ATOM 733 N N . LEU A 1 98 ? -11.085 7.704 16.994 1.00 86.19 98 LEU A N 1
ATOM 734 C CA . LEU A 1 98 ? -10.535 6.451 17.499 1.00 86.19 98 LEU A CA 1
ATOM 735 C C . LEU A 1 98 ? -9.091 6.662 17.928 1.00 86.19 98 LEU A C 1
ATOM 737 O O . LEU A 1 98 ? -8.263 7.144 17.154 1.00 86.19 98 LEU A O 1
ATOM 741 N N . ILE A 1 99 ? -8.799 6.252 19.156 1.00 86.19 99 ILE A N 1
ATOM 742 C CA . ILE A 1 99 ? -7.429 6.098 19.631 1.00 86.19 99 ILE A CA 1
ATOM 743 C C . ILE A 1 99 ? -6.880 4.757 19.164 1.00 86.19 99 ILE A C 1
ATOM 745 O O . ILE A 1 99 ? -7.599 3.756 19.088 1.00 86.19 99 ILE A O 1
ATOM 749 N N . THR A 1 100 ? -5.591 4.732 18.874 1.00 82.94 100 THR A N 1
ATOM 750 C CA . THR A 1 100 ? -4.927 3.522 18.413 1.00 82.94 100 THR A CA 1
ATOM 751 C C . THR A 1 100 ? -3.998 2.915 19.466 1.00 82.94 100 THR A C 1
ATOM 753 O O . THR A 1 100 ? -3.821 3.450 20.567 1.00 82.94 100 THR A O 1
ATOM 756 N N . GLY A 1 101 ? -3.351 1.801 19.111 1.00 77.88 101 GLY A N 1
ATOM 757 C CA . GLY A 1 101 ? -2.134 1.349 19.795 1.00 77.88 101 GLY A CA 1
ATOM 758 C C . GLY A 1 101 ? -0.991 2.388 19.736 1.00 77.88 101 GLY A C 1
ATOM 759 O O . GLY A 1 101 ? -1.158 3.444 19.109 1.00 77.88 101 GLY A O 1
ATOM 760 N N . PRO A 1 102 ? 0.158 2.101 20.377 1.00 78.31 102 PRO A N 1
ATOM 761 C CA . PRO A 1 102 ? 1.334 2.972 20.385 1.00 78.31 102 PRO A CA 1
ATOM 762 C C . PRO A 1 102 ? 1.712 3.443 18.985 1.00 78.31 102 PRO A C 1
ATOM 764 O O . PRO A 1 102 ? 1.741 2.655 18.036 1.00 78.31 102 PRO A O 1
ATOM 767 N N . SER A 1 103 ? 2.017 4.732 18.847 1.00 71.19 103 SER A N 1
ATOM 768 C CA . SER A 1 103 ? 2.301 5.326 17.541 1.00 71.19 103 SER A CA 1
ATOM 769 C C . SER A 1 103 ? 3.560 4.728 16.909 1.00 71.19 103 SER A C 1
ATOM 771 O O . SER A 1 103 ? 3.615 4.548 15.694 1.00 71.19 103 SER A O 1
ATOM 773 N N . PHE A 1 104 ? 4.541 4.336 17.726 1.00 68.12 104 PHE A N 1
ATOM 774 C CA . PHE A 1 104 ? 5.771 3.688 17.263 1.00 68.12 104 PHE A CA 1
ATOM 775 C C . PHE A 1 104 ? 5.602 2.219 16.858 1.00 68.12 104 PHE A C 1
ATOM 777 O O . PHE A 1 104 ? 6.468 1.692 16.163 1.00 68.12 104 PHE A O 1
ATOM 784 N N . SER A 1 105 ? 4.519 1.549 17.267 1.00 66.25 105 SER A N 1
ATOM 785 C CA . SER A 1 105 ? 4.237 0.166 16.855 1.00 66.25 105 SER A CA 1
ATOM 786 C C . SER A 1 105 ? 3.352 0.082 15.611 1.00 66.25 105 SER A C 1
ATOM 788 O O . SER A 1 105 ? 2.894 -1.002 15.259 1.00 66.25 105 SER A O 1
ATOM 790 N N . MET A 1 106 ? 3.089 1.217 14.964 1.00 70.12 106 MET A N 1
ATOM 791 C CA . MET A 1 106 ? 2.343 1.278 13.716 1.00 70.12 106 MET A CA 1
ATOM 792 C C . MET A 1 106 ? 3.183 0.780 12.531 1.00 70.12 106 MET A C 1
ATOM 794 O O . MET A 1 106 ? 4.364 1.132 12.436 1.00 70.12 106 MET A O 1
ATOM 798 N N . PRO A 1 107 ? 2.590 0.008 11.601 1.00 66.81 107 PRO A N 1
ATOM 799 C CA . PRO A 1 107 ? 3.212 -0.320 10.322 1.00 66.81 107 PRO A CA 1
ATOM 800 C C . PRO A 1 107 ? 3.820 0.913 9.628 1.00 66.81 107 PRO A C 1
ATOM 802 O O . PRO A 1 107 ? 3.192 1.969 9.514 1.00 66.81 107 PRO A O 1
ATOM 805 N N . ARG A 1 108 ? 5.079 0.800 9.182 1.00 61.25 108 ARG A N 1
ATOM 806 C CA . ARG A 1 108 ? 5.851 1.935 8.633 1.00 61.25 108 ARG A CA 1
ATOM 807 C C . ARG A 1 108 ? 5.248 2.512 7.345 1.00 61.25 108 ARG A C 1
ATOM 809 O O . ARG A 1 108 ? 5.474 3.679 7.049 1.00 61.25 108 ARG A O 1
ATOM 816 N N . ASP A 1 109 ? 4.467 1.720 6.616 1.00 62.91 109 ASP A N 1
ATOM 817 C CA . ASP A 1 109 ? 3.760 2.071 5.378 1.00 62.91 109 ASP A CA 1
ATOM 818 C C . ASP A 1 109 ? 2.503 2.942 5.599 1.00 62.91 109 ASP A C 1
ATOM 820 O O . ASP A 1 109 ? 1.876 3.402 4.635 1.00 62.91 109 ASP A O 1
ATOM 824 N N . LEU A 1 110 ? 2.135 3.206 6.860 1.00 61.38 110 LEU A N 1
ATOM 825 C CA . LEU A 1 110 ? 1.017 4.083 7.230 1.00 61.38 110 LEU A CA 1
ATOM 826 C C . LEU A 1 110 ? 1.340 5.576 7.073 1.00 61.38 110 LEU A C 1
ATOM 828 O O . LEU A 1 110 ? 0.438 6.385 6.856 1.00 61.38 110 LEU A O 1
ATOM 832 N N . LEU A 1 111 ? 2.618 5.950 7.141 1.00 51.16 111 LEU A N 1
ATOM 833 C CA . LEU A 1 111 ? 3.108 7.311 6.911 1.00 51.16 111 LEU A CA 1
ATOM 834 C C . LEU A 1 111 ? 3.596 7.380 5.453 1.00 51.16 111 LEU A C 1
ATOM 836 O O . LEU A 1 111 ? 4.396 6.526 5.080 1.00 51.16 111 LEU A O 1
ATOM 840 N N . PRO A 1 112 ? 3.140 8.318 4.593 1.00 48.81 112 PRO A N 1
ATOM 841 C CA . PRO A 1 112 ? 2.698 9.692 4.891 1.00 48.81 112 PRO A CA 1
ATOM 842 C C . PRO A 1 112 ? 1.185 9.973 4.735 1.00 48.81 112 PRO A C 1
ATOM 844 O O . PRO A 1 112 ? 0.769 11.128 4.612 1.00 48.81 112 PRO A O 1
ATOM 847 N N . THR A 1 113 ? 0.346 8.945 4.675 1.00 60.62 113 THR A N 1
ATOM 848 C CA . THR A 1 113 ? -0.970 9.061 4.034 1.00 60.62 113 THR A CA 1
A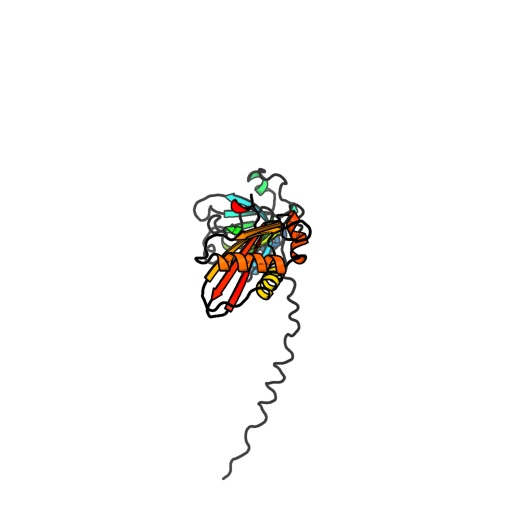TOM 849 C C . THR A 1 113 ? -2.041 9.487 5.026 1.00 60.62 113 THR A C 1
ATOM 851 O O . THR A 1 113 ? -2.309 8.780 5.997 1.00 60.62 113 THR A O 1
ATOM 854 N N . LYS A 1 114 ? -2.651 10.656 4.790 1.00 72.44 114 LYS A N 1
ATOM 855 C CA . LYS A 1 114 ? -3.650 11.226 5.702 1.00 72.44 114 LYS A CA 1
ATOM 856 C C . LYS A 1 114 ? -4.987 10.510 5.618 1.00 72.44 114 LYS A C 1
ATOM 858 O O . LYS A 1 114 ? -5.624 10.424 6.646 1.00 72.44 114 LYS A O 1
ATOM 863 N N . TYR A 1 115 ? -5.408 10.001 4.464 1.00 84.00 115 TYR A N 1
ATOM 864 C CA . TYR A 1 115 ? -6.736 9.413 4.266 1.00 84.00 115 TYR A CA 1
ATOM 865 C C . TYR A 1 115 ? -6.608 7.987 3.734 1.00 84.00 115 TYR A C 1
ATOM 867 O O . TYR A 1 115 ? -5.924 7.775 2.736 1.00 84.00 115 TYR A O 1
ATOM 875 N N . ALA A 1 116 ? -7.238 7.005 4.379 1.00 86.19 116 ALA A N 1
ATOM 876 C CA . ALA A 1 116 ? -7.133 5.609 3.959 1.00 86.19 116 ALA A CA 1
ATOM 877 C C . ALA A 1 116 ? -8.281 4.734 4.490 1.00 86.19 116 ALA A C 1
ATOM 879 O O . ALA A 1 116 ? -9.068 5.142 5.347 1.00 86.19 116 ALA A O 1
ATOM 880 N N . ILE A 1 117 ? -8.340 3.503 3.986 1.00 87.88 117 ILE A N 1
ATOM 881 C CA . ILE A 1 117 ? -9.012 2.373 4.624 1.00 87.88 117 ILE A CA 1
ATOM 882 C C . ILE A 1 117 ? -7.946 1.576 5.375 1.00 87.88 117 ILE A C 1
ATOM 884 O O . ILE A 1 117 ? -7.018 1.034 4.768 1.00 87.88 117 ILE A O 1
ATOM 888 N N . TYR A 1 118 ? -8.083 1.511 6.693 1.00 87.25 118 TYR A N 1
ATOM 889 C CA . TYR A 1 118 ? -7.197 0.767 7.582 1.00 87.25 118 TYR A CA 1
ATOM 890 C C . TYR A 1 118 ? -7.851 -0.547 7.984 1.00 87.25 118 TYR A C 1
ATOM 892 O O . TYR A 1 118 ? -9.035 -0.562 8.306 1.00 87.25 118 TYR A O 1
ATOM 900 N N . GLU A 1 119 ? -7.089 -1.634 7.988 1.00 89.06 119 GLU A N 1
ATOM 901 C CA . GLU A 1 119 ? -7.526 -2.915 8.543 1.00 89.06 119 GLU A CA 1
ATOM 902 C C . GLU A 1 119 ? -6.848 -3.135 9.889 1.00 89.06 119 GLU A C 1
ATOM 904 O O . GLU A 1 119 ? -5.660 -2.846 10.054 1.00 89.06 119 GLU A O 1
ATOM 909 N N . GLY A 1 120 ? -7.613 -3.625 10.853 1.00 90.81 120 GLY A N 1
ATOM 910 C CA . GLY A 1 120 ? -7.141 -3.795 12.216 1.00 90.81 120 GLY A CA 1
ATOM 911 C C . GLY A 1 120 ? -8.175 -4.451 13.114 1.00 90.81 120 GLY A C 1
ATOM 912 O O . GLY A 1 120 ? -9.198 -4.942 12.639 1.00 90.81 120 GLY A O 1
ATOM 913 N N . HIS A 1 121 ? -7.922 -4.441 14.416 1.00 91.81 121 HIS A N 1
ATOM 914 C CA . HIS A 1 121 ? -8.757 -5.115 15.407 1.00 91.81 121 HIS A CA 1
ATOM 915 C C . HIS A 1 121 ? -8.792 -4.359 16.746 1.00 91.81 121 HIS A C 1
ATOM 917 O O . HIS A 1 121 ? -8.003 -3.443 16.988 1.00 91.81 121 HIS A O 1
ATOM 923 N N . PHE A 1 122 ? -9.736 -4.732 17.612 1.00 90.94 122 PHE A N 1
ATOM 924 C CA . PHE A 1 122 ? -9.850 -4.236 18.988 1.00 90.94 122 PHE A CA 1
ATOM 925 C C . PHE A 1 122 ? -9.440 -5.318 19.989 1.00 90.94 122 PHE A C 1
ATOM 927 O O . PHE A 1 122 ? -9.191 -6.460 19.615 1.00 90.94 122 PHE A O 1
ATOM 934 N N . ALA A 1 123 ? -9.390 -4.951 21.273 1.00 87.88 123 ALA A N 1
ATOM 935 C CA . ALA A 1 123 ? -9.125 -5.880 22.374 1.00 87.88 123 ALA A CA 1
ATOM 936 C C . ALA A 1 123 ? -7.810 -6.675 22.249 1.00 87.88 123 ALA A C 1
ATOM 938 O O . ALA A 1 123 ? -7.712 -7.805 22.725 1.00 87.88 123 ALA A O 1
ATOM 939 N N . ASP A 1 124 ? -6.777 -6.060 21.667 1.00 86.75 124 ASP A N 1
ATOM 940 C CA . ASP A 1 124 ? -5.450 -6.667 21.582 1.00 86.75 124 ASP A CA 1
ATOM 941 C C . ASP A 1 124 ? -4.921 -7.001 22.993 1.00 86.75 124 ASP A C 1
ATOM 943 O O . ASP A 1 124 ? -4.822 -6.096 23.838 1.00 86.75 124 ASP A O 1
ATOM 947 N N . PRO A 1 125 ? -4.548 -8.269 23.264 1.00 86.81 125 PRO A N 1
ATOM 948 C CA . PRO A 1 125 ? -4.102 -8.720 24.581 1.00 86.81 125 PRO A CA 1
ATOM 949 C C . PRO A 1 125 ? -2.977 -7.883 25.197 1.00 86.81 125 PRO A C 1
ATOM 951 O O . PRO A 1 125 ? -2.895 -7.770 26.422 1.00 86.81 125 PRO A O 1
ATOM 954 N N . ARG A 1 126 ? -2.127 -7.268 24.365 1.00 84.25 126 ARG A N 1
ATOM 955 C CA . ARG A 1 126 ? -1.009 -6.418 24.798 1.00 84.25 126 ARG A CA 1
ATOM 956 C C . ARG A 1 126 ? -1.487 -5.138 25.472 1.00 84.25 126 ARG A C 1
ATOM 958 O O . ARG A 1 126 ? -0.817 -4.642 26.374 1.00 84.25 126 ARG A O 1
ATOM 965 N N . PHE A 1 127 ? -2.635 -4.613 25.046 1.00 84.81 127 PHE A N 1
ATOM 966 C CA . PHE A 1 127 ? -3.155 -3.326 25.502 1.00 84.81 127 PHE A CA 1
ATOM 967 C C . PHE A 1 127 ? -4.332 -3.464 26.459 1.00 84.81 127 PHE A C 1
ATOM 969 O O . PHE A 1 127 ? -4.656 -2.485 27.113 1.00 84.81 127 PHE A O 1
ATOM 976 N N . LEU A 1 128 ? -4.940 -4.646 26.618 1.00 84.88 128 LEU A N 1
ATOM 977 C CA . LEU A 1 128 ? -6.105 -4.853 27.497 1.00 84.88 128 LEU A CA 1
ATOM 978 C C . LEU A 1 128 ? -5.923 -4.343 28.935 1.00 84.88 128 LEU A C 1
ATOM 980 O O . LEU A 1 128 ? -6.902 -3.983 29.583 1.00 84.88 128 LEU A O 1
ATOM 984 N N . ARG A 1 129 ? -4.683 -4.319 29.435 1.00 84.69 129 ARG A N 1
ATOM 985 C CA . ARG A 1 129 ? -4.350 -3.846 30.788 1.00 84.69 129 ARG A CA 1
ATOM 986 C C . ARG A 1 129 ? -4.271 -2.321 30.901 1.00 84.69 129 ARG A C 1
ATOM 988 O O . ARG A 1 129 ? -4.240 -1.812 32.015 1.00 84.69 129 ARG A O 1
ATOM 995 N N . TRP A 1 130 ? -4.208 -1.614 29.777 1.00 85.38 130 TRP A N 1
ATOM 996 C CA . TRP A 1 130 ? -4.059 -0.164 29.723 1.00 85.38 130 TRP A CA 1
ATOM 997 C C . TRP A 1 130 ? -5.395 0.538 29.884 1.00 85.38 130 TRP A C 1
ATOM 999 O O . TRP A 1 130 ? -6.457 -0.002 29.548 1.00 85.38 130 TRP A O 1
ATOM 1009 N N . LYS A 1 131 ? -5.340 1.804 30.299 1.00 79.81 131 LYS A N 1
ATOM 1010 C CA . LYS A 1 131 ? -6.522 2.662 30.269 1.00 79.81 131 LYS A CA 1
ATOM 1011 C C . LYS A 1 131 ? -7.062 2.773 28.835 1.00 79.81 131 LYS A C 1
ATOM 1013 O O . LYS A 1 131 ? -6.329 3.099 27.898 1.00 79.81 131 LYS A O 1
ATOM 1018 N N . ASP A 1 132 ? -8.347 2.449 28.680 1.00 79.50 132 ASP A N 1
ATOM 1019 C CA . ASP A 1 132 ? -9.065 2.359 27.398 1.00 79.50 132 ASP A CA 1
ATOM 1020 C C . ASP A 1 132 ? -8.474 1.350 26.393 1.00 79.50 132 ASP A C 1
ATOM 1022 O O . ASP A 1 132 ? -8.803 1.377 25.210 1.00 79.50 132 ASP A O 1
ATOM 1026 N N . GLY A 1 133 ? -7.644 0.409 26.854 1.00 83.19 133 GLY A N 1
ATOM 1027 C CA . GLY A 1 133 ? -6.947 -0.568 26.022 1.00 83.19 133 GLY A CA 1
ATOM 1028 C C . GLY A 1 133 ? -7.845 -1.397 25.105 1.00 83.19 133 GLY A C 1
ATOM 1029 O O . GLY A 1 133 ? -7.566 -1.531 23.918 1.00 83.19 133 GLY A O 1
ATOM 1030 N N . ALA A 1 134 ? -8.977 -1.880 25.624 1.00 83.75 134 ALA A N 1
ATOM 1031 C CA . ALA A 1 134 ? -9.957 -2.638 24.840 1.00 83.75 134 ALA A CA 1
ATOM 1032 C C . ALA A 1 134 ? -10.666 -1.799 23.758 1.00 83.75 134 ALA A C 1
ATOM 1034 O O . ALA A 1 134 ? -11.227 -2.354 22.817 1.00 83.75 134 ALA A O 1
ATOM 1035 N N . ARG A 1 135 ? -10.638 -0.465 23.883 1.00 85.31 135 ARG A N 1
ATOM 1036 C CA . ARG A 1 135 ? -11.233 0.488 22.933 1.00 85.31 135 ARG A CA 1
ATOM 1037 C C . ARG A 1 135 ? -10.220 1.003 21.913 1.00 85.31 135 ARG A C 1
ATOM 1039 O O . ARG A 1 135 ? -10.597 1.771 21.030 1.00 85.31 135 ARG A O 1
ATOM 1046 N N . ARG A 1 136 ? -8.946 0.615 22.032 1.00 88.50 136 ARG A N 1
ATOM 1047 C CA . ARG A 1 136 ? -7.906 0.985 21.073 1.00 88.50 136 ARG A CA 1
ATOM 1048 C C . ARG A 1 136 ? -8.031 0.139 19.823 1.00 88.50 136 ARG A C 1
ATOM 1050 O O . ARG A 1 136 ? -8.091 -1.085 19.902 1.00 88.50 136 ARG A O 1
ATOM 1057 N N . PHE A 1 137 ? -8.007 0.812 18.683 1.00 90.88 137 PHE A N 1
ATOM 1058 C CA . PHE A 1 137 ? -7.912 0.151 17.394 1.00 90.88 137 PHE A CA 1
ATOM 1059 C C . PHE A 1 137 ? -6.440 -0.098 17.050 1.00 90.88 137 PHE A C 1
ATOM 1061 O O . PHE A 1 137 ? -5.647 0.839 16.917 1.00 90.88 137 PHE A O 1
ATOM 1068 N N . VAL A 1 138 ? -6.054 -1.362 16.932 1.00 89.25 138 VAL A N 1
ATOM 1069 C CA . VAL A 1 138 ? -4.713 -1.756 16.497 1.00 89.25 138 VAL A CA 1
ATOM 1070 C C . VAL A 1 138 ? -4.734 -1.893 14.988 1.00 89.25 138 VAL A C 1
ATOM 1072 O O . VAL A 1 138 ? -5.469 -2.715 14.455 1.00 89.25 138 VAL A O 1
ATOM 1075 N N . ILE A 1 139 ? -3.954 -1.056 14.306 1.00 87.50 139 ILE A N 1
ATOM 1076 C CA . ILE A 1 139 ? -3.861 -1.082 12.848 1.00 87.50 139 ILE A CA 1
ATOM 1077 C C . ILE A 1 139 ? -2.867 -2.170 12.455 1.00 87.50 139 ILE A C 1
ATOM 1079 O O . ILE A 1 139 ? -1.685 -2.075 12.784 1.00 87.50 139 ILE A O 1
ATOM 1083 N N . ASP A 1 140 ? -3.347 -3.164 11.717 1.00 85.94 140 ASP A N 1
ATOM 1084 C CA . ASP A 1 140 ? -2.515 -4.234 11.173 1.00 85.94 140 ASP A CA 1
ATOM 1085 C C . ASP A 1 140 ? -1.867 -3.789 9.858 1.00 85.94 140 ASP A C 1
ATOM 1087 O O . ASP A 1 140 ? -0.687 -4.044 9.623 1.00 85.94 140 ASP A O 1
ATOM 1091 N N . ARG A 1 141 ? -2.637 -3.114 8.989 1.00 80.06 141 ARG A N 1
ATOM 1092 C CA . ARG A 1 141 ? -2.158 -2.617 7.688 1.00 80.06 141 ARG A CA 1
ATOM 1093 C C . ARG A 1 141 ? -3.037 -1.521 7.093 1.00 80.06 141 ARG A C 1
ATOM 1095 O O . ARG A 1 141 ? -4.208 -1.357 7.440 1.00 80.06 141 ARG A O 1
ATOM 1102 N N . LYS A 1 142 ? -2.489 -0.828 6.094 1.00 83.31 142 LYS A N 1
ATOM 1103 C CA . LYS A 1 142 ? -3.254 0.010 5.162 1.00 83.31 142 LYS A CA 1
ATOM 1104 C C . LYS A 1 142 ? -3.787 -0.832 3.999 1.00 83.31 142 LYS A C 1
ATOM 1106 O O . LYS A 1 142 ? -3.012 -1.503 3.315 1.00 83.31 142 LYS A O 1
ATOM 1111 N N . VAL A 1 143 ? -5.093 -0.779 3.740 1.00 83.19 143 VAL A N 1
ATOM 1112 C CA . VAL A 1 143 ? -5.742 -1.532 2.648 1.00 83.19 143 VAL A CA 1
ATOM 1113 C C . VAL A 1 143 ? -5.773 -0.720 1.360 1.00 83.19 143 VAL A C 1
ATOM 1115 O O . VAL A 1 143 ? -5.383 -1.219 0.312 1.00 83.19 143 VAL A O 1
ATOM 1118 N N . VAL A 1 144 ? -6.214 0.533 1.432 1.00 80.94 144 VAL A N 1
ATOM 1119 C CA . VAL A 1 144 ? -6.315 1.439 0.279 1.00 80.94 144 VAL A CA 1
ATOM 1120 C C . VAL A 1 144 ? -6.093 2.858 0.772 1.00 80.94 144 VAL A C 1
ATOM 1122 O O . VAL A 1 144 ? -6.563 3.206 1.853 1.00 80.94 144 VAL A O 1
ATOM 1125 N N . GLU A 1 145 ? -5.389 3.683 0.009 1.00 82.62 145 GLU A N 1
ATOM 1126 C CA . GLU A 1 145 ? -5.282 5.110 0.295 1.00 82.62 145 GLU A CA 1
ATOM 1127 C C . GLU A 1 145 ? -6.373 5.891 -0.457 1.00 82.62 145 GLU A C 1
ATOM 1129 O O . GLU A 1 145 ? -6.852 5.494 -1.518 1.00 82.62 145 GLU A O 1
ATOM 1134 N N . LEU A 1 146 ? -6.844 6.977 0.151 1.00 81.25 146 LEU A N 1
ATOM 1135 C CA . LEU A 1 146 ? -8.007 7.737 -0.295 1.00 81.25 146 LEU A CA 1
ATOM 1136 C C . LEU A 1 146 ? -7.625 9.183 -0.619 1.00 81.25 146 LEU A C 1
ATOM 1138 O O . LEU A 1 146 ? -6.686 9.740 -0.046 1.00 81.25 146 LEU A O 1
ATOM 1142 N N . LYS A 1 147 ? -8.377 9.823 -1.519 1.00 79.12 147 LYS A N 1
ATOM 1143 C CA . LYS A 1 147 ? -8.307 11.276 -1.711 1.00 79.12 147 LYS A CA 1
ATOM 1144 C C . LYS A 1 147 ? -9.067 11.957 -0.575 1.00 79.12 147 LYS A C 1
ATOM 1146 O O . LYS A 1 147 ? -9.803 11.324 0.183 1.00 79.12 147 LYS A O 1
ATOM 1151 N N . ALA A 1 148 ? -8.918 13.276 -0.475 1.00 72.62 148 ALA A N 1
ATOM 1152 C CA . ALA A 1 148 ? -9.626 14.071 0.528 1.00 72.62 148 ALA A CA 1
ATOM 1153 C C . ALA A 1 148 ? -11.161 13.987 0.397 1.00 72.62 148 ALA A C 1
ATOM 1155 O O . ALA A 1 148 ? -11.858 14.095 1.399 1.00 72.62 148 ALA A O 1
ATOM 1156 N N . ASP A 1 149 ? -11.682 13.751 -0.811 1.00 74.88 149 ASP A N 1
ATOM 1157 C CA . ASP A 1 149 ? -13.114 13.534 -1.070 1.00 74.88 149 ASP A CA 1
ATOM 1158 C C . ASP A 1 149 ? -13.588 12.106 -0.714 1.00 74.88 149 ASP A C 1
ATOM 1160 O O . ASP A 1 149 ? -14.756 11.762 -0.886 1.00 74.88 149 ASP A O 1
ATOM 1164 N N . GLY A 1 150 ? -12.687 11.255 -0.211 1.00 68.94 150 GLY A N 1
ATOM 1165 C CA . GLY A 1 150 ? -12.972 9.875 0.154 1.00 68.94 150 GLY A CA 1
ATOM 1166 C C . GLY A 1 150 ? -13.118 8.919 -1.028 1.00 68.94 150 GLY A C 1
ATOM 1167 O O . GLY A 1 150 ? -13.447 7.752 -0.788 1.00 68.94 150 GLY A O 1
ATOM 1168 N N . SER A 1 151 ? -12.880 9.368 -2.263 1.00 75.94 151 SER A N 1
ATOM 1169 C CA . SER A 1 151 ? -12.638 8.470 -3.390 1.00 75.94 151 SER A CA 1
ATOM 1170 C C . SER A 1 151 ? -11.324 7.723 -3.177 1.00 75.94 151 SER A C 1
ATOM 1172 O O . SER A 1 151 ? -10.455 8.167 -2.422 1.00 75.94 151 SER A O 1
ATOM 1174 N N . ILE A 1 152 ? -11.186 6.560 -3.809 1.00 71.25 152 ILE A N 1
ATOM 1175 C CA . ILE A 1 152 ? -9.913 5.844 -3.825 1.00 71.25 152 ILE A CA 1
ATOM 1176 C C . ILE A 1 152 ? -8.894 6.792 -4.449 1.00 71.25 152 ILE A C 1
ATOM 1178 O O . ILE A 1 152 ? -9.081 7.272 -5.571 1.00 71.25 152 ILE A O 1
ATOM 1182 N N . ALA A 1 153 ? -7.866 7.149 -3.678 1.00 62.69 153 ALA A N 1
ATOM 1183 C CA . ALA A 1 153 ? -6.766 7.860 -4.279 1.00 62.69 153 ALA A CA 1
ATOM 1184 C C . ALA A 1 153 ? -6.135 6.897 -5.255 1.00 62.69 153 ALA A C 1
ATOM 1186 O O . ALA A 1 153 ? -5.993 5.707 -4.976 1.00 62.69 153 ALA A O 1
ATOM 1187 N N . ASP A 1 154 ? -5.812 7.441 -6.421 1.00 55.50 154 ASP A N 1
ATOM 1188 C CA . ASP A 1 154 ? -4.984 6.774 -7.404 1.00 55.50 154 ASP A CA 1
ATOM 1189 C C . ASP A 1 154 ? -3.570 6.742 -6.831 1.00 55.50 154 ASP A C 1
ATOM 1191 O O . ASP A 1 154 ? -2.668 7.513 -7.147 1.00 55.50 154 ASP A O 1
ATOM 1195 N N . THR A 1 155 ? -3.464 5.976 -5.764 1.00 45.56 155 THR A N 1
ATOM 1196 C CA . THR A 1 155 ? -2.250 5.728 -5.044 1.00 45.56 155 THR A CA 1
ATOM 1197 C C . THR A 1 155 ? -1.739 4.570 -5.799 1.00 45.56 155 THR A C 1
ATOM 1199 O O . THR A 1 155 ? -2.381 3.522 -5.772 1.00 45.56 155 THR A O 1
ATOM 1202 N N . GLY A 1 156 ? -0.638 4.785 -6.497 1.00 42.75 156 GLY A N 1
ATOM 1203 C CA . GLY A 1 156 ? 0.132 3.739 -7.134 1.00 42.75 156 GLY A CA 1
ATOM 1204 C C . GLY A 1 156 ? 0.612 2.667 -6.144 1.00 42.75 156 GLY A C 1
ATOM 1205 O O . GLY A 1 156 ? 1.777 2.305 -6.161 1.00 42.75 156 GLY A O 1
ATOM 1206 N N . ARG A 1 157 ? -0.270 2.062 -5.332 1.00 41.16 157 ARG A N 1
ATOM 1207 C CA . ARG A 1 157 ? -0.514 0.622 -5.420 1.00 41.16 157 ARG A CA 1
ATOM 1208 C C . ARG A 1 157 ? -0.948 0.301 -6.837 1.00 41.16 157 ARG A C 1
ATOM 1210 O O . ARG A 1 157 ? -2.100 0.042 -7.159 1.00 41.16 157 ARG A O 1
ATOM 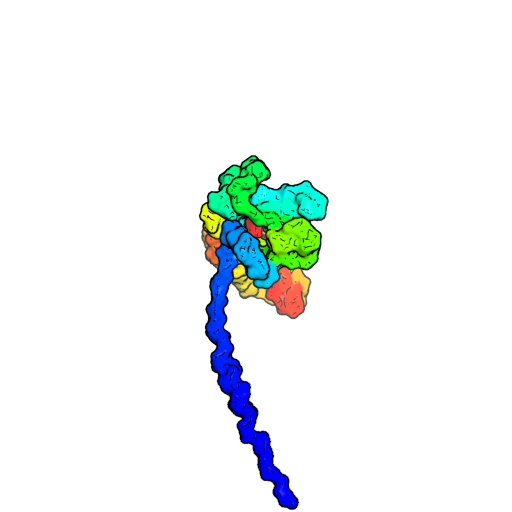1217 N N . TYR A 1 158 ? 0.069 0.382 -7.663 1.00 47.75 158 TYR A N 1
ATOM 1218 C CA . TYR A 1 158 ? 0.283 -0.458 -8.789 1.00 47.75 158 TYR A CA 1
ATOM 1219 C C . TYR A 1 158 ? -0.115 -1.869 -8.392 1.00 47.75 158 TYR A C 1
ATOM 1221 O O . TYR A 1 158 ? 0.579 -2.520 -7.619 1.00 47.75 158 TYR A O 1
ATOM 1229 N N . ASP A 1 159 ? -1.301 -2.270 -8.834 1.00 48.41 159 ASP A N 1
ATOM 1230 C CA . ASP A 1 159 ? -1.701 -3.662 -8.806 1.00 48.41 159 ASP A CA 1
ATOM 1231 C C . ASP A 1 159 ? -0.583 -4.444 -9.501 1.00 48.41 159 ASP A C 1
ATOM 1233 O O . ASP A 1 159 ? -0.255 -4.156 -10.647 1.00 48.41 159 ASP A O 1
ATOM 1237 N N . GLU A 1 160 ? 0.061 -5.391 -8.826 1.00 54.28 160 GLU A N 1
ATOM 1238 C CA . GLU A 1 160 ? 1.104 -6.211 -9.457 1.00 54.28 160 GLU A CA 1
ATOM 1239 C C . GLU A 1 160 ? 0.586 -6.871 -10.757 1.00 54.28 160 GLU A C 1
ATOM 1241 O O . GLU A 1 160 ? 1.376 -7.272 -11.604 1.00 54.28 160 GLU A O 1
ATOM 1246 N N . SER A 1 161 ? -0.739 -6.918 -10.981 1.00 63.09 161 SER A N 1
ATOM 1247 C CA . SER A 1 161 ? -1.367 -7.390 -12.217 1.00 63.09 161 SER A CA 1
ATOM 1248 C C . SER A 1 161 ? -0.989 -6.626 -13.500 1.00 63.09 161 SER A C 1
ATOM 1250 O O . SER A 1 161 ? -0.813 -7.277 -14.531 1.00 63.09 161 SER A O 1
ATOM 1252 N N . TYR A 1 162 ? -0.836 -5.291 -13.490 1.00 71.56 162 TYR A N 1
ATOM 1253 C CA . TYR A 1 162 ? -0.570 -4.550 -14.742 1.00 71.56 162 TYR A CA 1
ATOM 1254 C C . TYR A 1 162 ? 0.925 -4.560 -15.103 1.00 71.56 162 TYR A C 1
ATOM 1256 O O . TYR A 1 162 ? 1.262 -4.559 -16.290 1.00 71.56 162 TYR A O 1
ATOM 1264 N N . THR A 1 163 ? 1.826 -4.641 -14.110 1.00 80.88 163 THR A N 1
ATOM 1265 C CA . THR A 1 163 ? 3.243 -4.930 -14.378 1.00 80.88 163 THR A CA 1
ATOM 1266 C C . THR A 1 163 ? 3.441 -6.378 -14.783 1.00 80.88 163 THR A C 1
ATOM 1268 O O . THR A 1 163 ? 4.251 -6.623 -15.667 1.00 80.88 163 THR A O 1
ATOM 1271 N N . LYS A 1 164 ? 2.658 -7.318 -14.237 1.00 84.12 164 LYS A N 1
ATOM 1272 C CA . LYS A 1 164 ? 2.731 -8.737 -14.596 1.00 84.12 164 LYS A CA 1
ATOM 1273 C C . LYS A 1 164 ? 2.532 -8.993 -16.087 1.00 84.12 164 LYS A C 1
ATOM 1275 O O . LYS A 1 164 ? 3.336 -9.709 -16.661 1.00 84.12 164 LYS A O 1
ATOM 1280 N N . GLU A 1 165 ? 1.547 -8.373 -16.744 1.00 85.88 165 GLU A N 1
ATOM 1281 C CA . GLU A 1 165 ? 1.374 -8.542 -18.202 1.00 85.88 165 GLU A CA 1
ATOM 1282 C C . GLU A 1 165 ? 2.633 -8.116 -18.979 1.00 85.88 165 GLU A C 1
ATOM 1284 O O . GLU A 1 165 ? 3.049 -8.764 -19.939 1.00 85.88 165 GLU A O 1
ATOM 1289 N N . ALA A 1 166 ? 3.254 -7.015 -18.566 1.00 89.06 166 ALA A N 1
ATOM 1290 C CA . ALA A 1 166 ? 4.463 -6.513 -19.200 1.00 89.06 166 ALA A CA 1
ATOM 1291 C C . ALA A 1 166 ? 5.701 -7.361 -18.847 1.00 89.06 166 ALA A C 1
ATOM 1293 O O . ALA A 1 166 ? 6.518 -7.612 -19.731 1.00 89.06 166 ALA A O 1
ATOM 1294 N N . SER A 1 167 ? 5.804 -7.871 -17.616 1.00 89.69 167 SER A N 1
ATOM 1295 C CA . SER A 1 167 ? 6.815 -8.856 -17.215 1.00 89.69 167 SER A CA 1
ATOM 1296 C C . SER A 1 167 ? 6.691 -10.144 -18.025 1.00 89.69 167 SER A C 1
ATOM 1298 O O . SER A 1 167 ? 7.695 -10.631 -18.534 1.00 89.69 167 SER A O 1
ATOM 1300 N N . ASP A 1 168 ? 5.472 -10.654 -18.215 1.00 89.88 168 ASP A N 1
ATOM 1301 C CA . ASP A 1 168 ? 5.189 -11.862 -18.995 1.00 89.88 168 ASP A CA 1
ATOM 1302 C C . ASP A 1 168 ? 5.565 -11.666 -20.475 1.00 89.88 168 ASP A C 1
ATOM 1304 O O . ASP A 1 168 ? 6.139 -12.562 -21.092 1.00 89.88 168 ASP A O 1
ATOM 1308 N N . LYS A 1 169 ? 5.314 -10.475 -21.042 1.00 93.44 169 LYS A N 1
ATOM 1309 C CA . LYS A 1 169 ? 5.756 -10.124 -22.405 1.00 93.44 169 LYS A CA 1
ATOM 1310 C C . LYS A 1 169 ? 7.274 -10.098 -22.537 1.00 93.44 169 LYS A C 1
ATOM 1312 O O . LYS A 1 169 ? 7.798 -10.616 -23.515 1.00 93.44 169 LYS A O 1
ATOM 1317 N N . ILE A 1 170 ? 7.978 -9.506 -21.571 1.00 92.56 170 ILE A N 1
ATOM 1318 C CA . ILE A 1 170 ? 9.446 -9.497 -21.577 1.00 92.56 170 ILE A CA 1
ATOM 1319 C C . ILE A 1 170 ? 9.962 -10.928 -21.433 1.00 92.56 170 ILE A C 1
ATOM 1321 O O . ILE A 1 170 ? 10.806 -11.340 -22.216 1.00 92.56 170 ILE A O 1
ATOM 1325 N N . LEU A 1 171 ? 9.417 -11.704 -20.491 1.00 91.88 171 LEU A N 1
ATOM 1326 C CA . LEU A 1 171 ? 9.791 -13.098 -20.258 1.00 91.88 171 LEU A CA 1
ATOM 1327 C C . LEU A 1 171 ? 9.597 -13.970 -21.507 1.00 91.88 171 LEU A C 1
ATOM 1329 O O . LEU A 1 171 ? 10.447 -14.808 -21.788 1.00 91.88 171 LEU A O 1
ATOM 1333 N N . ALA A 1 172 ? 8.528 -13.755 -22.279 1.00 91.25 172 ALA A N 1
ATOM 1334 C CA . ALA A 1 172 ? 8.290 -14.465 -23.537 1.00 91.25 172 ALA A CA 1
ATOM 1335 C C . ALA A 1 172 ? 9.360 -14.185 -24.612 1.00 91.25 172 ALA A C 1
ATOM 1337 O O . ALA A 1 172 ? 9.582 -15.021 -25.484 1.00 91.25 172 ALA A O 1
ATOM 1338 N N . GLU A 1 173 ? 10.035 -13.036 -24.534 1.00 93.38 173 GLU A N 1
ATOM 1339 C CA . GLU A 1 173 ? 11.138 -12.639 -25.418 1.00 93.38 173 GLU A CA 1
ATOM 1340 C C . GLU A 1 173 ? 12.523 -13.043 -24.880 1.00 93.38 173 GLU A C 1
ATOM 1342 O O . GLU A 1 173 ? 13.535 -12.842 -25.566 1.00 93.38 173 GLU A O 1
ATOM 1347 N N . MET A 1 174 ? 12.585 -13.585 -23.657 1.00 87.56 174 MET A N 1
ATOM 1348 C CA . MET A 1 174 ? 13.825 -14.018 -23.022 1.00 87.56 174 MET A CA 1
ATOM 1349 C C . MET A 1 174 ? 14.206 -15.432 -23.451 1.00 87.56 174 MET A C 1
ATOM 1351 O O . MET A 1 174 ? 13.413 -16.371 -23.386 1.00 87.56 174 MET A O 1
ATOM 1355 N N . ASN A 1 175 ? 15.482 -15.608 -23.789 1.00 78.25 175 ASN A N 1
ATOM 1356 C CA . ASN A 1 175 ? 16.063 -16.934 -23.942 1.00 78.25 175 ASN A CA 1
ATOM 1357 C C . ASN A 1 175 ? 16.429 -17.518 -22.569 1.00 78.25 175 ASN A C 1
ATOM 1359 O O . ASN A 1 175 ? 16.935 -16.822 -21.680 1.00 78.25 175 ASN A O 1
ATOM 1363 N N . VAL A 1 176 ? 16.221 -18.825 -22.414 1.00 74.44 176 VAL A N 1
ATOM 1364 C CA . VAL A 1 176 ? 16.804 -19.580 -21.302 1.00 74.44 176 VAL A CA 1
ATOM 1365 C C . VAL A 1 176 ? 18.306 -19.692 -21.547 1.00 74.44 176 VAL A C 1
ATOM 1367 O O . VAL A 1 176 ? 18.731 -20.106 -22.625 1.00 74.44 176 VAL A O 1
ATOM 1370 N N . ILE A 1 177 ? 19.106 -19.316 -20.553 1.00 77.88 177 ILE A N 1
ATOM 1371 C CA . ILE A 1 177 ? 20.560 -19.498 -20.558 1.00 77.88 177 ILE A CA 1
ATOM 1372 C C . ILE A 1 177 ? 20.931 -20.570 -19.528 1.00 77.88 177 ILE A C 1
ATOM 1374 O O . ILE A 1 177 ? 20.264 -20.710 -18.505 1.00 77.88 177 ILE A O 1
ATOM 1378 N N . GLU A 1 178 ? 22.003 -21.322 -19.774 1.00 78.25 178 GLU A N 1
ATOM 1379 C CA . GLU A 1 178 ? 22.431 -22.446 -18.917 1.00 78.25 178 GLU A CA 1
ATOM 1380 C C . GLU A 1 178 ? 23.194 -22.015 -17.647 1.00 78.25 178 GLU A C 1
ATOM 1382 O O . GLU A 1 178 ? 23.772 -22.846 -16.948 1.00 78.25 178 GLU A O 1
ATOM 1387 N N . ARG A 1 179 ? 23.218 -20.716 -17.334 1.00 80.44 179 ARG A N 1
ATOM 1388 C CA . ARG A 1 179 ? 23.938 -20.153 -16.185 1.00 80.44 179 ARG A CA 1
ATOM 1389 C C . ARG A 1 179 ? 23.021 -19.354 -15.276 1.00 80.44 179 ARG A C 1
ATOM 1391 O O . ARG A 1 179 ? 22.015 -18.808 -15.719 1.00 80.44 179 ARG A O 1
ATOM 1398 N N . GLU A 1 180 ? 23.424 -19.245 -14.017 1.00 86.12 180 GLU A N 1
ATOM 1399 C CA . GLU A 1 180 ? 22.753 -18.377 -13.058 1.00 86.12 180 GLU A CA 1
ATOM 1400 C C . GLU A 1 180 ? 23.281 -16.951 -13.164 1.00 86.12 180 GLU A C 1
ATOM 1402 O O . GLU A 1 180 ? 24.489 -16.723 -13.074 1.00 86.12 180 GLU A O 1
ATOM 1407 N N . ASP A 1 181 ? 22.373 -15.997 -13.336 1.00 85.88 181 ASP A N 1
ATOM 1408 C CA . ASP A 1 181 ? 22.707 -14.578 -13.326 1.00 85.88 181 ASP A CA 1
ATOM 1409 C C . ASP A 1 181 ? 21.507 -13.747 -12.868 1.00 85.88 181 ASP A C 1
ATOM 1411 O O . ASP A 1 181 ? 20.367 -14.219 -12.818 1.00 85.88 181 ASP A O 1
ATOM 1415 N N . THR A 1 182 ? 21.753 -12.501 -12.486 1.00 86.25 182 THR A N 1
ATOM 1416 C CA . THR A 1 182 ? 20.704 -11.537 -12.173 1.00 86.25 182 THR A CA 1
ATOM 1417 C C . THR A 1 182 ? 21.112 -10.171 -12.674 1.00 86.25 182 THR A C 1
ATOM 1419 O O . THR A 1 182 ? 22.128 -9.615 -12.264 1.00 86.25 182 THR A O 1
ATOM 1422 N N . VAL A 1 183 ? 20.272 -9.605 -13.528 1.00 87.25 183 VAL A N 1
ATOM 1423 C CA . VAL A 1 183 ? 20.512 -8.305 -14.134 1.00 87.25 183 VAL A CA 1
ATOM 1424 C C . VAL A 1 183 ? 19.319 -7.414 -13.865 1.00 87.25 183 VAL A C 1
ATOM 1426 O O . VAL A 1 183 ? 18.163 -7.817 -13.989 1.00 87.25 183 VAL A O 1
ATOM 1429 N N . GLN A 1 184 ? 19.622 -6.181 -13.492 1.00 88.81 184 GLN A N 1
ATOM 1430 C CA . GLN A 1 184 ? 18.633 -5.146 -13.277 1.00 88.81 184 GLN A CA 1
ATOM 1431 C C . GLN A 1 184 ? 18.741 -4.136 -14.419 1.00 88.81 184 GLN A C 1
ATOM 1433 O O . GLN A 1 184 ? 19.829 -3.821 -14.894 1.00 88.81 184 GLN A O 1
ATOM 1438 N N . ALA A 1 185 ? 17.610 -3.617 -14.876 1.00 90.44 185 ALA A N 1
ATOM 1439 C CA . ALA A 1 185 ? 17.550 -2.578 -15.888 1.00 90.44 185 ALA A CA 1
ATOM 1440 C C . ALA A 1 185 ? 16.517 -1.521 -15.510 1.00 90.44 185 ALA A C 1
ATOM 1442 O O . ALA A 1 185 ? 15.482 -1.808 -14.913 1.00 90.44 185 ALA A O 1
ATOM 1443 N N . PHE A 1 186 ? 16.788 -0.279 -15.893 1.00 92.75 186 PHE A N 1
ATOM 1444 C CA . PHE A 1 186 ? 15.853 0.826 -15.743 1.00 92.75 186 PHE A CA 1
ATOM 1445 C C . PHE A 1 186 ? 15.301 1.233 -17.099 1.00 92.75 186 PHE A C 1
ATOM 1447 O O . PHE A 1 186 ? 16.053 1.466 -18.045 1.00 92.75 186 PHE A O 1
ATOM 1454 N N . MET A 1 187 ? 13.985 1.377 -17.182 1.00 93.94 187 MET A N 1
ATOM 1455 C CA . MET A 1 187 ? 13.271 1.707 -18.407 1.00 93.94 187 MET A CA 1
ATOM 1456 C C . MET A 1 187 ? 12.478 3.006 -18.253 1.00 93.94 187 MET A C 1
ATOM 1458 O O . MET A 1 187 ? 11.922 3.305 -17.196 1.00 93.94 187 MET A O 1
ATOM 1462 N N . LYS A 1 188 ? 12.409 3.780 -19.338 1.00 93.56 188 LYS A N 1
ATOM 1463 C CA . LYS A 1 188 ? 11.530 4.939 -19.499 1.00 93.56 188 LYS A CA 1
ATOM 1464 C C . LYS A 1 188 ? 10.594 4.720 -20.682 1.00 93.56 188 LYS A C 1
ATOM 1466 O O . LYS A 1 188 ? 11.070 4.448 -21.785 1.00 93.56 188 LYS A O 1
ATOM 1471 N N . LEU A 1 189 ? 9.299 4.933 -20.470 1.00 92.06 189 LEU A N 1
ATOM 1472 C CA . LEU A 1 189 ? 8.267 4.838 -21.504 1.00 92.06 189 LEU A CA 1
ATOM 1473 C C . LEU A 1 189 ? 7.705 6.212 -21.902 1.00 92.06 189 LEU A C 1
ATOM 1475 O O . LEU A 1 189 ? 7.804 7.183 -21.150 1.00 92.06 189 LEU A O 1
ATOM 1479 N N . ASN A 1 190 ? 7.107 6.310 -23.089 1.00 89.62 190 ASN A N 1
ATOM 1480 C CA . ASN A 1 190 ? 6.264 7.451 -23.465 1.00 89.62 190 ASN A CA 1
ATOM 1481 C C . ASN A 1 190 ? 4.801 7.210 -23.064 1.00 89.62 190 ASN A C 1
ATOM 1483 O O . ASN A 1 190 ? 4.454 6.125 -22.632 1.00 89.62 190 ASN A O 1
ATOM 1487 N N . ASN A 1 191 ? 3.911 8.186 -23.250 1.00 85.69 191 ASN A N 1
ATOM 1488 C CA . ASN A 1 191 ? 2.491 8.064 -22.881 1.00 85.69 191 ASN A CA 1
ATOM 1489 C C . ASN A 1 191 ? 1.692 6.988 -23.652 1.00 85.69 191 ASN A C 1
ATOM 1491 O O . ASN A 1 191 ? 0.536 6.749 -23.313 1.00 85.69 191 ASN A O 1
ATOM 1495 N N . LYS A 1 192 ? 2.281 6.347 -24.667 1.00 86.50 192 LYS A N 1
ATOM 1496 C CA . LYS A 1 192 ? 1.696 5.223 -25.411 1.00 86.50 192 LYS A CA 1
ATOM 1497 C C . LYS A 1 192 ? 2.212 3.857 -24.938 1.00 86.50 192 LYS A C 1
ATOM 1499 O O . LYS A 1 192 ? 1.794 2.840 -25.479 1.00 86.50 192 LYS A O 1
ATOM 1504 N N . GLY A 1 193 ? 3.115 3.824 -23.954 1.00 88.38 193 GLY A N 1
ATOM 1505 C CA . GLY A 1 193 ? 3.768 2.592 -23.502 1.00 88.38 193 GLY A CA 1
ATOM 1506 C C . GLY A 1 193 ? 4.904 2.122 -24.417 1.00 88.38 193 GLY A C 1
ATOM 1507 O O . GLY A 1 193 ? 5.291 0.957 -24.351 1.00 88.38 193 GLY A O 1
ATOM 1508 N N . GLU A 1 194 ? 5.434 2.996 -25.277 1.00 93.00 194 GLU A N 1
ATOM 1509 C CA . GLU A 1 194 ? 6.589 2.699 -26.134 1.00 93.00 194 GLU A CA 1
ATOM 1510 C C . GLU A 1 194 ? 7.892 3.033 -25.400 1.00 93.00 194 GLU A C 1
ATOM 1512 O O . GLU A 1 194 ? 7.962 3.991 -24.620 1.00 93.00 194 GLU A O 1
ATOM 1517 N N . VAL A 1 195 ? 8.937 2.251 -25.663 1.00 95.00 195 VAL A N 1
ATOM 1518 C CA . VAL A 1 195 ? 10.220 2.358 -24.965 1.00 95.00 195 VAL A CA 1
ATOM 1519 C C . VAL A 1 195 ? 11.016 3.553 -25.486 1.00 95.00 195 VAL A C 1
ATOM 1521 O O . VAL A 1 195 ? 11.426 3.583 -26.642 1.00 95.00 195 VAL A O 1
ATOM 1524 N N . ILE A 1 196 ? 11.286 4.534 -24.618 1.00 93.81 196 ILE A N 1
ATOM 1525 C CA . ILE A 1 196 ? 12.148 5.686 -24.935 1.00 93.81 196 ILE A CA 1
ATOM 1526 C C . ILE A 1 196 ? 13.615 5.347 -24.662 1.00 93.81 196 ILE A C 1
ATOM 1528 O O . ILE A 1 196 ? 14.496 5.666 -25.458 1.00 93.81 196 ILE A O 1
ATOM 1532 N N . LYS A 1 197 ? 13.891 4.769 -23.488 1.00 93.19 197 LYS A N 1
ATOM 1533 C CA . LYS A 1 197 ? 15.252 4.513 -23.000 1.00 93.19 197 LYS A CA 1
ATOM 1534 C C . LYS A 1 197 ? 15.241 3.290 -22.091 1.00 93.19 197 LYS A C 1
ATOM 1536 O O . LYS A 1 197 ? 14.352 3.170 -21.253 1.00 93.19 197 LYS A O 1
ATOM 1541 N N . VAL A 1 198 ? 16.242 2.430 -22.238 1.00 93.81 198 VAL A N 1
ATOM 1542 C CA . VAL A 1 198 ? 16.539 1.317 -21.328 1.00 93.81 198 VAL A CA 1
ATOM 1543 C C . VAL A 1 198 ? 18.010 1.422 -20.973 1.00 93.81 198 VAL A C 1
ATOM 1545 O O . VAL A 1 198 ? 18.829 1.671 -21.857 1.00 93.81 198 VAL A O 1
ATOM 1548 N N . VAL A 1 199 ? 18.331 1.298 -19.691 1.00 91.38 199 VAL A N 1
ATOM 1549 C CA . VAL A 1 199 ? 19.703 1.304 -19.189 1.00 91.38 199 VAL A CA 1
ATOM 1550 C C . VAL A 1 199 ? 19.864 0.113 -18.249 1.00 91.38 199 VAL A C 1
ATOM 1552 O O . VAL A 1 199 ? 19.290 0.150 -17.156 1.00 91.38 199 VAL A O 1
ATOM 1555 N N . PRO A 1 200 ? 20.601 -0.935 -18.649 1.00 88.88 200 PRO A N 1
ATOM 1556 C CA . PRO A 1 200 ? 20.990 -1.992 -17.728 1.00 88.88 200 PRO A CA 1
ATOM 1557 C C . PRO A 1 200 ? 21.904 -1.411 -16.642 1.00 88.88 200 PRO A C 1
ATOM 1559 O O . PRO A 1 200 ? 22.645 -0.450 -16.869 1.00 88.88 200 PRO A O 1
ATOM 1562 N N . THR A 1 201 ? 21.811 -1.941 -15.429 1.00 80.25 201 THR A N 1
ATOM 1563 C CA . THR A 1 201 ? 22.811 -1.695 -14.394 1.00 80.25 201 THR A CA 1
ATOM 1564 C C . THR A 1 201 ? 23.897 -2.750 -14.514 1.00 80.25 201 THR A C 1
ATOM 1566 O O . THR A 1 201 ? 23.601 -3.921 -14.743 1.00 80.25 201 THR A O 1
ATOM 1569 N N . ALA A 1 202 ? 25.150 -2.323 -14.333 1.00 66.19 202 ALA A N 1
ATOM 1570 C CA . ALA A 1 202 ? 26.349 -3.158 -14.428 1.00 66.19 202 ALA A CA 1
ATOM 1571 C C . ALA A 1 202 ? 26.490 -4.131 -13.239 1.00 66.19 202 ALA A C 1
ATOM 1573 O O . ALA A 1 202 ? 27.505 -4.156 -12.543 1.00 66.19 202 ALA A O 1
ATOM 1574 N N . ASN A 1 203 ? 25.424 -4.877 -12.952 1.00 65.12 203 ASN A N 1
ATOM 1575 C CA . ASN A 1 203 ? 25.386 -5.937 -11.954 1.00 65.12 203 ASN A CA 1
ATOM 1576 C C . ASN A 1 203 ? 25.703 -7.305 -12.581 1.00 65.12 203 ASN A C 1
ATOM 1578 O O . ASN A 1 203 ? 26.074 -8.223 -11.849 1.00 65.12 203 ASN A O 1
ATOM 1582 N N . SER A 1 204 ? 25.603 -7.424 -13.911 1.00 65.25 204 SER A N 1
ATOM 1583 C CA . SER A 1 204 ? 26.043 -8.600 -14.662 1.00 65.25 204 SER A CA 1
ATOM 1584 C C . SER A 1 204 ? 27.567 -8.640 -14.743 1.00 65.25 204 SER A C 1
ATOM 1586 O O . SER A 1 204 ? 28.225 -7.614 -14.918 1.00 65.25 204 SER A O 1
ATOM 1588 N N . LYS A 1 205 ? 28.152 -9.837 -14.672 1.00 67.75 205 LYS A N 1
ATOM 1589 C CA . LYS A 1 205 ? 29.576 -10.037 -15.008 1.00 67.75 205 LYS A CA 1
ATOM 1590 C C . LYS A 1 205 ? 29.807 -10.174 -16.514 1.00 67.75 205 LYS A C 1
ATOM 1592 O O . LYS A 1 205 ? 30.957 -10.283 -16.934 1.00 67.75 205 LYS A O 1
ATOM 1597 N N . ASP A 1 206 ? 28.730 -10.194 -17.294 1.00 72.69 206 ASP A N 1
ATOM 1598 C CA . ASP A 1 206 ? 28.746 -10.427 -18.727 1.00 72.69 206 ASP A CA 1
ATOM 1599 C C . ASP A 1 206 ? 27.933 -9.347 -19.475 1.00 72.69 206 ASP A C 1
ATOM 1601 O O . ASP A 1 206 ? 26.707 -9.284 -19.304 1.00 72.69 206 ASP A O 1
ATOM 1605 N N . PRO A 1 207 ? 28.594 -8.508 -20.296 1.00 73.00 207 PRO A N 1
ATOM 1606 C CA . PRO A 1 207 ? 27.934 -7.461 -21.071 1.00 73.00 207 PRO A CA 1
ATOM 1607 C C . PRO A 1 207 ? 26.963 -8.012 -22.127 1.00 73.00 207 PRO A C 1
ATOM 1609 O O . PRO A 1 207 ? 25.975 -7.348 -22.432 1.00 73.00 207 PRO A O 1
ATOM 1612 N N . ASP A 1 208 ? 27.155 -9.240 -22.618 1.00 83.38 208 ASP A N 1
ATOM 1613 C CA . ASP A 1 208 ? 26.268 -9.831 -23.626 1.00 83.38 208 ASP A CA 1
ATOM 1614 C C . ASP A 1 208 ? 24.868 -10.119 -23.042 1.00 83.38 208 ASP A C 1
ATOM 1616 O O . ASP A 1 208 ? 23.868 -10.108 -23.761 1.00 83.38 208 ASP A O 1
ATOM 1620 N N . ILE A 1 209 ? 24.754 -10.339 -21.721 1.00 83.19 209 ILE A N 1
ATOM 1621 C CA . ILE A 1 209 ? 23.449 -10.505 -21.047 1.00 83.19 209 ILE A CA 1
ATOM 1622 C C . ILE A 1 209 ? 22.702 -9.178 -20.941 1.00 83.19 209 ILE A C 1
ATOM 1624 O O . ILE A 1 209 ? 21.473 -9.143 -21.038 1.00 83.19 209 ILE A O 1
ATOM 1628 N N . GLU A 1 210 ? 23.428 -8.084 -20.729 1.00 86.44 210 GLU A N 1
ATOM 1629 C CA . GLU A 1 210 ? 22.823 -6.759 -20.637 1.00 86.44 210 GLU A CA 1
ATOM 1630 C C . GLU A 1 210 ? 22.154 -6.387 -21.966 1.00 86.44 210 GLU A C 1
ATOM 1632 O O . GLU A 1 210 ? 20.994 -5.961 -21.972 1.00 86.44 210 GLU A O 1
ATOM 1637 N N . ASP A 1 211 ? 22.834 -6.657 -23.083 1.00 88.38 211 ASP A N 1
ATOM 1638 C CA . ASP A 1 211 ? 22.294 -6.460 -24.430 1.00 88.38 211 ASP A CA 1
ATOM 1639 C C . ASP A 1 211 ? 21.08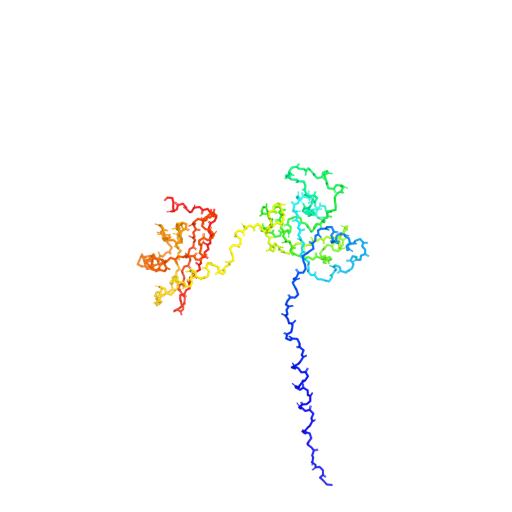4 -7.367 -24.704 1.00 88.38 211 ASP A C 1
ATOM 1641 O O . ASP A 1 211 ? 20.065 -6.894 -25.217 1.00 88.38 211 ASP A O 1
ATOM 1645 N N . LEU A 1 212 ? 21.125 -8.637 -24.274 1.00 88.56 212 LEU A N 1
ATOM 1646 C CA . LEU A 1 212 ? 19.988 -9.561 -24.399 1.00 88.56 212 LEU A CA 1
ATOM 1647 C C . LEU A 1 212 ? 18.709 -9.014 -23.748 1.00 88.56 212 LEU A C 1
ATOM 1649 O O . LEU A 1 212 ? 17.624 -9.136 -24.321 1.00 88.56 212 LEU A O 1
ATOM 1653 N N . ILE A 1 213 ? 18.824 -8.399 -22.569 1.00 89.94 213 ILE A N 1
ATOM 1654 C CA . ILE A 1 213 ? 17.678 -7.827 -21.849 1.00 89.94 213 ILE A CA 1
ATOM 1655 C C . ILE A 1 213 ? 17.162 -6.575 -22.548 1.00 89.94 213 ILE A C 1
ATOM 1657 O O . ILE A 1 213 ? 15.951 -6.414 -22.712 1.00 89.94 213 ILE A O 1
ATOM 1661 N N . VAL A 1 214 ? 18.063 -5.689 -22.979 1.00 92.06 214 VAL A N 1
ATOM 1662 C CA . VAL A 1 214 ? 17.684 -4.476 -23.716 1.00 92.06 214 VAL A CA 1
ATOM 1663 C C . VAL A 1 214 ? 16.921 -4.845 -24.988 1.00 92.06 214 VAL A C 1
ATOM 1665 O O . VAL A 1 214 ? 15.883 -4.242 -25.279 1.00 92.06 214 VAL A O 1
ATOM 1668 N N . ASP A 1 215 ? 17.393 -5.854 -25.712 1.00 93.38 215 ASP A N 1
ATOM 1669 C CA . ASP A 1 215 ? 16.760 -6.345 -26.928 1.00 93.38 215 ASP A CA 1
ATOM 1670 C C . ASP A 1 215 ? 15.401 -7.000 -26.662 1.00 93.38 215 ASP A C 1
ATOM 1672 O O . ASP A 1 215 ? 14.435 -6.710 -27.373 1.00 93.38 215 ASP A O 1
ATOM 1676 N N . ALA A 1 216 ? 15.285 -7.829 -25.620 1.00 93.94 216 ALA A N 1
ATOM 1677 C CA . ALA A 1 216 ? 14.013 -8.439 -25.236 1.00 93.94 216 ALA A CA 1
ATOM 1678 C C . ALA A 1 216 ? 12.960 -7.384 -24.865 1.00 93.94 216 ALA A C 1
ATOM 1680 O O . ALA A 1 216 ? 11.837 -7.424 -25.365 1.00 93.94 216 ALA A O 1
ATOM 1681 N N . ILE A 1 217 ? 13.334 -6.368 -24.080 1.00 94.19 217 ILE A N 1
ATOM 1682 C CA . ILE A 1 217 ? 12.442 -5.251 -23.727 1.00 94.19 217 ILE A CA 1
ATOM 1683 C C . ILE A 1 217 ? 11.985 -4.494 -24.981 1.00 94.19 217 ILE A C 1
ATOM 1685 O O . ILE A 1 217 ? 10.818 -4.114 -25.098 1.00 94.19 217 ILE A O 1
ATOM 1689 N N . ARG A 1 218 ? 12.891 -4.275 -25.941 1.00 94.44 218 ARG A N 1
ATOM 1690 C CA . ARG A 1 218 ? 12.568 -3.592 -27.201 1.00 94.44 218 ARG A CA 1
ATOM 1691 C C . ARG A 1 218 ? 11.670 -4.420 -28.116 1.00 94.44 218 ARG A C 1
ATOM 1693 O O . ARG A 1 218 ? 10.908 -3.809 -28.863 1.00 94.44 218 ARG A O 1
ATOM 1700 N N . ARG A 1 219 ? 11.738 -5.753 -28.079 1.00 93.88 219 ARG A N 1
ATOM 1701 C CA . ARG A 1 219 ? 10.831 -6.639 -28.831 1.00 93.88 219 ARG A CA 1
ATOM 1702 C C . ARG A 1 219 ? 9.461 -6.784 -28.170 1.00 93.88 219 ARG A C 1
ATOM 1704 O O . ARG A 1 219 ? 8.462 -6.825 -28.875 1.00 93.88 219 ARG A O 1
ATOM 1711 N N . ALA A 1 220 ? 9.412 -6.770 -26.839 1.00 92.88 220 ALA A N 1
ATOM 1712 C CA . ALA A 1 220 ? 8.184 -6.926 -26.058 1.00 92.88 220 ALA A CA 1
ATOM 1713 C C . ALA A 1 220 ? 7.216 -5.726 -26.144 1.00 92.88 220 ALA A C 1
ATOM 1715 O O . ALA A 1 220 ? 6.050 -5.834 -25.755 1.00 92.88 220 ALA A O 1
ATOM 1716 N N . GLN A 1 221 ? 7.681 -4.569 -26.626 1.00 91.00 221 GLN A N 1
ATOM 1717 C CA . GLN A 1 221 ? 6.852 -3.370 -26.762 1.00 91.00 221 GLN A CA 1
ATOM 1718 C C . GLN A 1 221 ? 5.789 -3.521 -27.881 1.00 91.00 221 GLN A C 1
ATOM 1720 O O . GLN A 1 221 ? 6.035 -4.212 -28.870 1.00 91.00 221 GLN A O 1
ATOM 1725 N N . PRO A 1 222 ? 4.635 -2.826 -27.805 1.00 91.44 222 PRO A N 1
ATOM 1726 C CA . PRO A 1 222 ? 4.275 -1.803 -26.822 1.00 91.44 222 PRO A CA 1
ATOM 1727 C C . PRO A 1 222 ? 3.688 -2.360 -25.517 1.00 91.44 222 PRO A C 1
ATOM 1729 O O . PRO A 1 222 ? 2.917 -3.324 -25.496 1.00 91.44 222 PRO A O 1
ATOM 1732 N N . PHE A 1 223 ? 3.956 -1.654 -24.419 1.00 91.06 223 PHE A N 1
ATOM 1733 C CA . PHE A 1 223 ? 3.398 -1.944 -23.099 1.00 91.06 223 PHE A CA 1
ATOM 1734 C C . PHE A 1 223 ? 2.116 -1.139 -22.846 1.00 91.06 223 PHE A C 1
ATOM 1736 O O . PHE A 1 223 ? 2.041 -0.302 -21.946 1.00 91.06 223 PHE A O 1
ATOM 1743 N N . ALA A 1 224 ? 1.096 -1.371 -23.678 1.00 84.81 224 ALA A N 1
ATOM 1744 C CA . ALA A 1 224 ? -0.161 -0.617 -23.645 1.00 84.81 224 ALA A CA 1
ATOM 1745 C C . ALA A 1 224 ? -0.890 -0.689 -22.288 1.00 84.81 224 ALA A C 1
ATOM 1747 O O . ALA A 1 224 ? -1.510 0.293 -21.880 1.00 84.81 224 ALA A O 1
ATOM 1748 N N . SER A 1 225 ? -0.770 -1.806 -21.563 1.00 81.31 225 SER A N 1
ATOM 1749 C CA . SER A 1 225 ? -1.335 -1.986 -20.217 1.00 81.31 225 SER A CA 1
ATOM 1750 C C . SER A 1 225 ? -0.778 -1.000 -19.188 1.00 81.31 225 SER A C 1
ATOM 1752 O O . SER A 1 225 ? -1.452 -0.670 -18.216 1.00 81.31 225 SER A O 1
ATOM 1754 N N . LEU A 1 226 ? 0.426 -0.467 -19.421 1.00 84.19 226 LEU A N 1
ATOM 1755 C CA . LEU A 1 226 ? 1.063 0.502 -18.537 1.00 84.19 226 LEU A CA 1
ATOM 1756 C C . LEU A 1 226 ? 0.568 1.931 -18.792 1.00 84.19 226 LEU A C 1
ATOM 1758 O O . LEU A 1 226 ? 0.734 2.778 -17.920 1.00 84.19 226 LEU A O 1
ATOM 1762 N N . ALA A 1 227 ? -0.054 2.219 -19.945 1.00 79.50 227 ALA A N 1
ATOM 1763 C CA . ALA A 1 227 ? -0.425 3.574 -20.374 1.00 79.50 227 ALA A CA 1
ATOM 1764 C C . ALA A 1 227 ? -1.219 4.401 -19.337 1.00 79.50 227 ALA A C 1
ATOM 1766 O O . ALA A 1 227 ? -0.868 5.572 -19.152 1.00 79.50 227 ALA A O 1
ATOM 1767 N N . PRO A 1 228 ? -2.205 3.842 -18.598 1.00 76.00 228 PRO A N 1
ATOM 1768 C CA . PRO A 1 228 ? -2.921 4.578 -17.549 1.00 76.00 228 PRO A CA 1
ATOM 1769 C C . PRO A 1 228 ? -2.009 5.124 -16.437 1.00 76.00 228 PRO A C 1
ATOM 1771 O O . PRO A 1 228 ? -2.348 6.103 -15.778 1.00 76.00 228 PRO A O 1
ATOM 1774 N N . HIS A 1 229 ? -0.833 4.524 -16.255 1.00 74.00 229 HIS A N 1
ATOM 1775 C CA . HIS A 1 229 ? 0.086 4.784 -15.150 1.00 74.00 229 HIS A CA 1
ATOM 1776 C C . HIS A 1 229 ? 1.249 5.723 -15.512 1.00 74.00 229 HIS A C 1
ATOM 1778 O O . HIS A 1 229 ? 1.923 6.268 -14.634 1.00 74.00 229 HIS A O 1
ATOM 1784 N N . LEU A 1 230 ? 1.465 5.981 -16.805 1.00 77.25 230 LEU A N 1
ATOM 1785 C CA . LEU A 1 230 ? 2.627 6.734 -17.298 1.00 77.25 230 LEU A CA 1
ATOM 1786 C C . LEU A 1 230 ? 2.539 8.233 -17.003 1.00 77.25 230 LEU A C 1
ATOM 1788 O O . LEU A 1 230 ? 3.564 8.913 -16.964 1.00 77.25 230 LEU A O 1
ATOM 1792 N N . ALA A 1 231 ? 1.329 8.743 -16.753 1.00 71.50 231 ALA A N 1
ATOM 1793 C CA . ALA A 1 231 ? 1.113 10.121 -16.319 1.00 71.50 231 ALA A CA 1
ATOM 1794 C C . ALA A 1 231 ? 1.653 10.378 -14.900 1.00 71.50 231 ALA A C 1
ATOM 1796 O O . ALA A 1 231 ? 2.129 11.477 -14.621 1.00 71.50 231 ALA A O 1
ATOM 1797 N N . ALA A 1 232 ? 1.599 9.371 -14.018 1.00 70.56 232 ALA A N 1
ATOM 1798 C CA . ALA A 1 232 ? 2.109 9.470 -12.652 1.00 70.56 232 ALA A CA 1
ATOM 1799 C C . ALA A 1 232 ? 3.638 9.353 -12.618 1.00 70.56 232 ALA A C 1
ATOM 1801 O O . ALA A 1 232 ? 4.314 10.138 -11.954 1.00 70.56 232 ALA A O 1
ATOM 1802 N N . SER A 1 233 ? 4.194 8.392 -13.358 1.00 80.00 233 SER A N 1
ATOM 1803 C CA . SER A 1 233 ? 5.610 8.385 -13.719 1.00 80.00 233 SER A CA 1
ATOM 1804 C C . SER A 1 233 ? 5.870 7.399 -14.864 1.00 80.00 233 SER A C 1
ATOM 1806 O O . SER A 1 233 ? 5.303 6.307 -14.870 1.00 80.00 233 SER A O 1
ATOM 1808 N N . PRO A 1 234 ? 6.751 7.746 -15.816 1.00 88.06 234 PRO A N 1
ATOM 1809 C CA . PRO A 1 234 ? 7.099 6.883 -16.939 1.00 88.06 234 PRO A CA 1
ATOM 1810 C C . PRO A 1 234 ? 8.246 5.898 -16.646 1.00 88.06 234 PRO A C 1
ATOM 1812 O O . PRO A 1 234 ? 8.777 5.310 -17.588 1.00 88.06 234 PRO A O 1
ATOM 1815 N N . TYR A 1 235 ? 8.700 5.782 -15.393 1.00 89.50 235 TYR A N 1
ATOM 1816 C CA . TYR A 1 235 ? 9.925 5.061 -15.031 1.00 89.50 235 TYR A CA 1
ATOM 1817 C C . TYR A 1 235 ? 9.635 3.699 -14.400 1.00 89.50 235 TYR A C 1
ATOM 1819 O O . TYR A 1 235 ? 8.802 3.595 -13.502 1.00 89.50 235 TYR A O 1
ATOM 1827 N N . PHE A 1 236 ? 10.378 2.683 -14.831 1.00 89.50 236 PHE A N 1
ATOM 1828 C CA . PHE A 1 236 ? 10.252 1.306 -14.358 1.00 89.50 236 PHE A CA 1
ATOM 1829 C C . PHE A 1 236 ? 11.625 0.708 -14.063 1.00 89.50 236 PHE A C 1
ATOM 1831 O O . PHE A 1 236 ? 12.623 1.054 -14.699 1.00 89.50 236 PHE A O 1
ATOM 1838 N N . GLU A 1 237 ? 11.651 -0.197 -13.098 1.00 89.56 237 GLU A N 1
ATOM 1839 C CA . GLU A 1 237 ? 12.756 -1.095 -12.797 1.00 89.56 237 GLU A CA 1
ATOM 1840 C C . GLU A 1 237 ? 12.366 -2.503 -13.234 1.00 89.56 237 GLU A C 1
ATOM 1842 O O . GLU A 1 237 ? 11.248 -2.943 -12.977 1.00 89.56 237 GLU A O 1
ATOM 1847 N N . ILE A 1 238 ? 13.282 -3.195 -13.896 1.00 90.75 238 ILE A N 1
ATOM 1848 C CA . ILE A 1 238 ? 13.109 -4.558 -14.384 1.00 90.75 238 ILE A CA 1
ATOM 1849 C C . ILE A 1 238 ? 14.228 -5.389 -13.774 1.00 90.75 238 ILE A C 1
ATOM 1851 O O . ILE A 1 238 ? 15.398 -5.039 -13.912 1.00 90.75 238 ILE A O 1
ATOM 1855 N N . ASN A 1 239 ? 13.869 -6.482 -13.116 1.00 90.19 239 ASN A N 1
ATOM 1856 C CA . ASN A 1 239 ? 14.797 -7.452 -12.562 1.00 90.19 239 ASN A CA 1
ATOM 1857 C C . ASN A 1 239 ? 14.614 -8.770 -13.313 1.00 90.19 239 ASN A C 1
ATOM 1859 O O . ASN A 1 239 ? 13.536 -9.360 -13.288 1.00 90.19 239 ASN A O 1
ATOM 1863 N N . VAL A 1 240 ? 15.668 -9.223 -13.985 1.00 88.88 240 VAL A N 1
ATOM 1864 C CA . VAL A 1 240 ? 15.701 -10.519 -14.663 1.00 88.88 240 VAL A CA 1
ATOM 1865 C C . VAL A 1 240 ? 16.649 -11.431 -13.909 1.00 88.88 240 VAL A C 1
ATOM 1867 O O . VAL A 1 240 ? 17.792 -11.055 -13.653 1.00 88.88 240 VAL A O 1
ATOM 1870 N N . SER A 1 241 ? 16.195 -12.632 -13.569 1.00 89.06 241 SER A N 1
ATOM 1871 C CA . SER A 1 241 ? 17.043 -13.644 -12.945 1.00 89.06 241 SER A CA 1
ATOM 1872 C C . SER A 1 241 ? 16.930 -14.986 -13.643 1.00 89.06 241 SER A C 1
ATOM 1874 O O . SER A 1 241 ? 15.829 -15.435 -13.965 1.00 89.06 241 SER A O 1
ATOM 1876 N N . TRP A 1 242 ? 18.071 -15.648 -13.797 1.00 89.25 242 TRP A N 1
ATOM 1877 C CA . TRP A 1 242 ? 18.160 -17.035 -14.221 1.00 89.25 242 TRP A CA 1
ATOM 1878 C C . TRP A 1 242 ? 18.649 -17.885 -13.057 1.00 89.25 242 TRP A C 1
ATOM 1880 O O . TRP A 1 242 ? 19.678 -17.576 -12.455 1.00 89.25 242 TRP A O 1
ATOM 1890 N N . LYS A 1 243 ? 17.901 -18.935 -12.724 1.00 86.88 243 LYS A N 1
ATOM 1891 C CA . LYS A 1 243 ? 18.235 -19.905 -11.672 1.00 86.88 243 LYS A CA 1
ATOM 1892 C C . LYS A 1 243 ? 17.772 -21.286 -12.086 1.00 86.88 243 LYS A C 1
ATOM 1894 O O . LYS A 1 243 ? 16.652 -21.423 -12.567 1.00 86.88 243 LYS A O 1
ATOM 1899 N N . GLU A 1 244 ? 18.625 -22.291 -11.899 1.00 84.25 244 GLU A N 1
ATOM 1900 C CA . GLU A 1 244 ? 18.284 -23.703 -12.151 1.00 84.25 244 GLU A CA 1
ATOM 1901 C C . GLU A 1 244 ? 17.656 -23.972 -13.543 1.00 84.25 244 GLU A C 1
ATOM 1903 O O . GLU A 1 244 ? 16.781 -24.821 -13.697 1.00 84.25 244 GLU A O 1
ATOM 1908 N N . GLY A 1 245 ? 18.077 -23.232 -14.579 1.00 79.44 245 GLY A N 1
ATOM 1909 C CA . GLY A 1 245 ? 17.538 -23.364 -15.942 1.00 79.44 245 GLY A CA 1
ATOM 1910 C C . GLY A 1 245 ? 16.167 -22.710 -16.170 1.00 79.44 245 GLY A C 1
ATOM 1911 O O . GLY A 1 245 ? 15.584 -22.875 -17.239 1.00 79.44 245 GLY A O 1
ATOM 1912 N N . ALA A 1 246 ? 15.654 -21.948 -15.204 1.00 84.12 246 ALA A N 1
ATOM 1913 C CA . ALA A 1 246 ? 14.467 -21.114 -15.349 1.00 84.12 246 ALA A CA 1
ATOM 1914 C C . ALA A 1 246 ? 14.850 -19.631 -15.447 1.00 84.12 246 ALA A C 1
ATOM 1916 O O . ALA A 1 246 ? 15.788 -19.178 -14.792 1.00 84.12 246 ALA A O 1
ATOM 1917 N N . CYS A 1 247 ? 14.099 -18.872 -16.247 1.00 87.38 247 CYS A N 1
ATOM 1918 C CA . CYS A 1 247 ? 14.168 -17.414 -16.306 1.00 87.38 247 CYS A CA 1
ATOM 1919 C C . CYS A 1 247 ? 12.931 -16.827 -15.620 1.00 87.38 247 CYS A C 1
ATOM 1921 O O . CYS A 1 247 ? 11.823 -17.335 -15.797 1.00 87.38 247 CYS A O 1
ATOM 1923 N N . SER A 1 248 ? 13.107 -15.752 -14.860 1.00 88.50 248 SER A N 1
ATOM 1924 C CA . SER A 1 248 ? 12.010 -14.965 -14.305 1.00 88.50 248 SER A CA 1
ATOM 1925 C C . SER A 1 248 ? 12.260 -13.481 -14.514 1.00 88.50 248 SER A C 1
ATOM 1927 O O . SER A 1 248 ? 13.389 -13.010 -14.368 1.00 88.50 248 SER A O 1
ATOM 1929 N N . VAL A 1 249 ? 11.187 -12.750 -14.808 1.00 88.88 249 VAL A N 1
ATOM 1930 C CA . VAL A 1 249 ? 11.193 -11.297 -14.967 1.00 88.88 249 VAL A CA 1
ATOM 1931 C C . VAL A 1 249 ? 10.220 -10.704 -13.962 1.00 88.88 249 VAL A C 1
ATOM 1933 O O . VAL A 1 249 ? 9.061 -11.110 -13.903 1.00 88.88 249 VAL A O 1
ATOM 1936 N N . ASP A 1 250 ? 10.691 -9.732 -13.193 1.00 87.44 250 ASP A N 1
ATOM 1937 C CA . ASP A 1 250 ? 9.864 -8.906 -12.326 1.00 87.44 250 ASP A CA 1
ATOM 1938 C C . ASP A 1 250 ? 10.014 -7.438 -12.721 1.00 87.44 250 ASP A C 1
ATOM 1940 O O . ASP A 1 250 ? 11.107 -6.978 -13.057 1.00 87.44 250 ASP A O 1
ATOM 1944 N N . MET A 1 251 ? 8.912 -6.697 -12.690 1.00 87.56 251 MET A N 1
ATOM 1945 C CA . MET A 1 251 ? 8.893 -5.294 -13.067 1.00 87.56 251 MET A CA 1
ATOM 1946 C C . MET A 1 251 ? 8.164 -4.477 -12.014 1.00 87.56 251 MET A C 1
ATOM 1948 O O . MET A 1 251 ? 7.017 -4.740 -11.654 1.00 87.56 251 MET A O 1
ATOM 1952 N N . SER A 1 252 ? 8.834 -3.419 -11.577 1.00 83.25 252 SER A N 1
ATOM 1953 C CA . SER A 1 252 ? 8.368 -2.502 -10.551 1.00 83.25 252 SER A CA 1
ATOM 1954 C C . SER A 1 252 ? 8.281 -1.084 -11.099 1.00 83.25 252 SER A C 1
ATOM 1956 O O . SER A 1 252 ? 9.173 -0.597 -11.796 1.00 83.25 252 SER A O 1
ATOM 1958 N N . HIS A 1 253 ? 7.199 -0.386 -10.771 1.00 83.25 253 HIS A N 1
ATOM 1959 C CA . HIS A 1 253 ? 7.054 1.024 -11.114 1.00 83.25 253 HIS A CA 1
ATOM 1960 C C . HIS A 1 253 ? 7.857 1.916 -10.163 1.00 83.25 253 HIS A C 1
ATOM 1962 O O . HIS A 1 253 ? 7.879 1.701 -8.949 1.00 83.25 253 HIS A O 1
ATOM 1968 N N . LEU A 1 254 ? 8.488 2.955 -10.709 1.00 76.81 254 LEU A N 1
ATOM 1969 C CA . LEU A 1 254 ? 9.277 3.910 -9.944 1.00 76.81 254 LEU A CA 1
ATOM 1970 C C . LEU A 1 254 ? 8.590 5.271 -9.878 1.00 76.81 254 LEU A C 1
ATOM 1972 O O . LEU A 1 254 ? 8.330 5.920 -10.886 1.00 76.81 254 LEU A O 1
ATOM 1976 N N . SER A 1 255 ? 8.402 5.787 -8.664 1.00 75.75 255 SER A N 1
ATOM 1977 C CA . SER A 1 255 ? 7.850 7.134 -8.439 1.00 75.75 255 SER A CA 1
ATOM 1978 C C . SER A 1 255 ? 8.813 8.279 -8.788 1.00 75.75 255 SER A C 1
ATOM 1980 O O . SER A 1 255 ? 8.404 9.439 -8.830 1.00 75.75 255 SER A O 1
ATOM 1982 N N . LYS A 1 256 ? 10.100 7.986 -9.014 1.00 77.62 256 LYS A N 1
ATOM 1983 C CA . LYS A 1 256 ? 11.152 8.976 -9.290 1.00 77.62 256 LYS A CA 1
ATOM 1984 C C . LYS A 1 256 ? 12.058 8.500 -10.419 1.00 77.62 256 LYS A C 1
ATOM 1986 O O . LYS A 1 256 ? 12.302 7.307 -10.552 1.00 77.62 256 LYS A O 1
ATOM 1991 N N . GLN A 1 257 ? 12.604 9.450 -11.176 1.00 83.81 257 GLN A N 1
ATOM 1992 C CA . GLN A 1 257 ? 13.574 9.180 -12.236 1.00 83.81 257 GLN A CA 1
ATOM 1993 C C . GLN A 1 257 ? 14.901 8.656 -11.655 1.00 83.81 257 GLN A C 1
ATOM 1995 O O . GLN A 1 257 ? 15.535 9.370 -10.869 1.00 83.81 257 GLN A O 1
ATOM 2000 N N . PRO A 1 258 ? 15.367 7.464 -12.068 1.00 82.12 258 PRO A N 1
ATOM 2001 C CA . PRO A 1 258 ? 16.715 6.984 -11.775 1.00 82.12 258 PRO A CA 1
ATOM 2002 C C . PRO A 1 258 ? 17.791 7.917 -12.335 1.00 82.12 258 PRO A C 1
ATOM 2004 O O . PRO A 1 258 ? 17.639 8.478 -13.420 1.00 82.12 258 PRO A O 1
ATOM 2007 N N . ALA A 1 259 ? 18.918 8.053 -11.630 1.00 83.00 259 ALA A N 1
ATOM 2008 C CA . ALA A 1 259 ? 20.016 8.924 -12.059 1.00 83.00 259 ALA A CA 1
ATOM 2009 C C . ALA A 1 259 ? 20.587 8.538 -13.438 1.00 83.00 259 ALA A C 1
ATOM 2011 O O . ALA A 1 259 ? 20.936 9.422 -14.215 1.00 83.00 259 ALA A O 1
ATOM 2012 N N . CYS A 1 260 ? 20.618 7.243 -13.762 1.00 78.88 260 CYS A N 1
ATOM 2013 C CA . CYS A 1 260 ? 21.071 6.714 -15.053 1.00 78.88 260 CYS A CA 1
ATOM 2014 C C . CYS A 1 260 ? 20.114 7.016 -16.224 1.00 78.88 260 CYS A C 1
ATOM 2016 O O . CYS A 1 260 ? 20.511 6.966 -17.389 1.00 78.88 260 CYS A O 1
ATOM 2018 N N . LEU A 1 261 ? 18.858 7.365 -15.927 1.00 79.12 261 LEU A N 1
ATOM 2019 C CA . LEU A 1 261 ? 17.849 7.742 -16.917 1.00 79.12 261 LEU A CA 1
ATOM 2020 C C . LEU A 1 261 ? 17.733 9.256 -17.113 1.00 79.12 261 LEU A C 1
ATOM 2022 O O . LEU A 1 261 ? 16.845 9.682 -17.856 1.00 79.12 261 LEU A O 1
ATOM 2026 N N . LYS A 1 262 ? 18.585 10.060 -16.461 1.00 76.50 262 LYS A N 1
ATOM 2027 C CA . LYS A 1 262 ? 18.727 11.488 -16.779 1.00 76.50 262 LYS A CA 1
ATOM 2028 C C . LYS A 1 262 ? 19.169 11.709 -18.225 1.00 76.50 262 LYS A C 1
ATOM 2030 O O . LYS A 1 262 ? 19.730 10.768 -18.845 1.00 76.50 262 LYS A O 1
#

pLDDT: mean 75.35, std 17.73, range [29.38, 95.0]

Secondary structure (DSSP, 8-state):
--------SSSSSSSSSSSSS---------PEEEHHHHHHHHHH-GGGGSSS-EEEEEEEEEEE--SGGG-EEEEE-TTTS-SSTT--GGGGGTS-EEEBS-GGGS-GGGTT-SEEEEEEES--TTTTTSTTGGGPBEEEEEEEEB-TTSSBP------HHHHHHHHHHHHHTPPP-SS-EEEEEEEEE-TTS-EEEEEE-TT-S-HHHHHHHHHHHHHH---GGGGGGTTT--EEEEEEEEETTEEEEEEEEESS--GGG-

Sequence (262 aa):
MNAKRSTVSIFVLLMVLIWQGDQNGVAAAEKVYSVKEIIGILNNSPKSLFEGKFRIKARYMGASKGILESDFATLMDLADAPMNANASIATHKSAPCLITGPSFSMPRDLLPTKYAIYEGHFADPRFLRWKDGARRFVIDRKVVELKADGSIADTGRYDESYTKEASDKILAEMNVIEREDTVQAFMKLNNKGEVIKVVPTANSKDPDIEDLIVDAIRRAQPFASLAPHLAASPYFEINVSWKEGACSVDMSHLSKQPACLK

Foldseek 3Di:
DDDDDDDDDPVVVVVVVVPPPDPPPPVPPQDEAELVVLVVCCVPPLVVQQPDKHWYWWFWLDWQDDPALSTWTKTFGLVLDDPDSVPDPVSVPPGRIATAGGPVPADPVVPPAGTFTFMFGFPDVVQVVHDCRRRHTYTPDTDFGADSVRHGPPPPPVPQVLQVVLQVLLQVLADFDPDKDKKKKKFFADLQQATPDIGIDPRTPDVVVVVSSVVSNNVSDRSNSCNVVCVQPRMKMWMWTHDPRDIGIGMDDDNDDDPVND

Radius of gyration: 27.02 Å; chains: 1; bounding box: 55×94×60 Å